Protein AF-A0A182GBF1-F1 (afdb_monomer)

Sequence (283 aa):
MPMKEEDEQYTVVGWGETELGNKSPNLLEVTVTGRHISMCNEVFRKHGIALSKTQLCVGGEEGKDSCRGDSGGPLMRRINDICHRIRFNEWDTTKKASCTIKNDVEICRAEYEIEKAFPHPLYHVYDPNMRHDIGLLKTKTDVEINDFVKPVCLPISEIIRQLPIDQQEFVVTGWGQTDQGTPGLQRHVTVIGQNKSVCDKAFDLQRIVLSKDQLCIGGSIGQDSCRGDSGGPLTREHELVNYLIGVVSFGAYKCGTRNHPGVYTNVGNYLDWIEETLISNSP

Foldseek 3Di:
DPDPQFFAKWKWWFQAAFPVRHGHQDTDIFIKGWDDQVVVQVVCVVVVDHDDPVDTDIHPDDRGDDHDPRQPTDGGGDDDPDWDKDKFLQFFQVDPDQWDADPNDIGGIDIFTWPDKAQPPPQGPPPLQRPSGDIDTHTPDDDDDDPRDDDAAAQADPVSLPPDQAQDKKKWKDQAADVVGGGRGIDMFIKGWHDQVLQCVLCVVSVHRHDPQKTWIHLAAPGADHRGCAQTFIWDDDPNGIHGQWGFHAWDNDPRPHSTTTMTGGSNVCVVVVVVVCVVPPD

Mean predicted aligned error: 13.6 Å

Nearest PDB structures (foldseek):
  6kd5-assembly1_B  TM=8.787E-01  e=3.858E-12  Homo sapiens
  1kig-assembly1_H  TM=8.941E-01  e=2.324E-11  Bos taurus
  1tq0-assembly3_D  TM=7.325E-01  e=4.301E-12  Homo sapiens
  1w2k-assembly1_H  TM=7.020E-01  e=6.899E-11  Homo sapiens
  9izn-assembly1_B  TM=5.390E-01  e=5.962E-12  Homo sapiens

Structure (mmCIF, N/CA/C/O backbone):
data_AF-A0A182GBF1-F1
#
_entry.id   AF-A0A182GBF1-F1
#
loop_
_atom_site.group_PDB
_atom_site.id
_atom_site.type_symbol
_atom_site.label_atom_id
_atom_site.label_alt_id
_atom_site.label_comp_id
_atom_site.label_asym_id
_atom_site.label_entity_id
_atom_site.label_seq_id
_atom_site.pdbx_PDB_ins_code
_atom_site.Cartn_x
_atom_site.Cartn_y
_atom_site.Cartn_z
_atom_site.occupancy
_atom_site.B_iso_or_equiv
_atom_site.auth_seq_id
_atom_site.auth_comp_id
_atom_site.auth_asym_id
_atom_site.auth_atom_id
_atom_site.pdbx_PDB_model_num
ATOM 1 N N . MET A 1 1 ? 2.861 1.357 34.615 1.00 29.59 1 MET A N 1
ATOM 2 C CA . MET A 1 1 ? 2.818 0.063 35.331 1.00 29.59 1 MET A CA 1
ATOM 3 C C . MET A 1 1 ? 4.122 -0.666 35.050 1.00 29.59 1 MET A C 1
ATOM 5 O O . MET A 1 1 ? 4.552 -0.600 33.902 1.00 29.59 1 MET A O 1
ATOM 9 N N . PRO A 1 2 ? 4.791 -1.268 36.047 1.00 32.16 2 PRO A N 1
ATOM 10 C CA . PRO A 1 2 ? 6.001 -2.038 35.792 1.00 32.16 2 PRO A CA 1
ATOM 11 C C . PRO A 1 2 ? 5.589 -3.287 35.005 1.00 32.16 2 PRO A C 1
ATOM 13 O O . PRO A 1 2 ? 4.773 -4.078 35.474 1.00 32.16 2 PRO A O 1
ATOM 16 N N . MET A 1 3 ? 6.067 -3.380 33.768 1.00 39.16 3 MET A N 1
ATOM 17 C CA . MET A 1 3 ? 5.843 -4.523 32.891 1.00 39.16 3 MET A CA 1
ATOM 18 C C . MET A 1 3 ? 6.507 -5.748 33.521 1.00 39.16 3 MET A C 1
ATOM 20 O O . MET A 1 3 ? 7.719 -5.769 33.715 1.00 39.16 3 MET A O 1
ATOM 24 N N . LYS A 1 4 ? 5.697 -6.738 33.896 1.00 45.25 4 LYS A N 1
ATOM 25 C CA . LYS A 1 4 ? 6.178 -8.096 34.148 1.00 45.25 4 LYS A CA 1
ATOM 26 C C . LYS A 1 4 ? 6.468 -8.688 32.766 1.00 45.25 4 LYS A C 1
ATOM 28 O O . LYS A 1 4 ? 5.531 -9.027 32.068 1.00 45.25 4 LYS A O 1
ATOM 33 N N . GLU A 1 5 ? 7.723 -8.660 32.328 1.00 57.34 5 GLU A N 1
ATOM 34 C CA . GLU A 1 5 ? 8.128 -9.015 30.948 1.00 57.34 5 GLU A CA 1
ATOM 35 C C . GLU A 1 5 ? 8.993 -10.279 30.855 1.00 57.34 5 GLU A C 1
ATOM 37 O O . GLU A 1 5 ? 9.294 -10.749 29.761 1.00 57.34 5 GLU A O 1
ATOM 42 N N . GLU A 1 6 ? 9.394 -10.846 31.991 1.00 59.72 6 GLU A N 1
ATOM 43 C CA . GLU A 1 6 ? 10.100 -12.125 32.040 1.00 59.72 6 GLU A CA 1
ATOM 44 C C . GLU A 1 6 ? 9.091 -13.276 32.069 1.00 59.72 6 GLU A C 1
ATOM 46 O O . GLU A 1 6 ? 8.078 -13.204 32.766 1.00 59.72 6 GLU A O 1
ATOM 51 N N . ASP A 1 7 ? 9.376 -14.325 31.297 1.00 63.03 7 ASP A N 1
ATOM 52 C CA . ASP A 1 7 ? 8.619 -15.582 31.227 1.00 63.03 7 ASP A CA 1
ATOM 53 C C . ASP A 1 7 ? 7.205 -15.495 30.611 1.00 63.03 7 ASP A C 1
ATOM 55 O O . ASP A 1 7 ? 6.488 -16.498 30.550 1.00 63.03 7 ASP A O 1
ATOM 59 N N . GLU A 1 8 ? 6.806 -14.338 30.067 1.00 66.50 8 GLU A N 1
ATOM 60 C CA . GLU A 1 8 ? 5.592 -14.220 29.244 1.00 66.50 8 GLU A CA 1
ATOM 61 C C . GLU A 1 8 ? 5.783 -14.889 27.867 1.00 66.50 8 GLU A C 1
ATOM 63 O O . GLU A 1 8 ? 6.859 -14.837 27.273 1.00 66.50 8 GLU A O 1
ATOM 68 N N . GLN A 1 9 ? 4.732 -15.516 27.330 1.00 66.75 9 GLN A N 1
ATOM 69 C CA . GLN A 1 9 ? 4.765 -16.162 26.012 1.00 66.75 9 GLN A CA 1
ATOM 70 C C . GLN A 1 9 ? 4.306 -15.185 24.921 1.00 66.75 9 GLN A C 1
ATOM 72 O O . GLN A 1 9 ? 3.201 -14.637 24.951 1.00 66.75 9 GLN A O 1
ATOM 77 N N . TYR A 1 10 ? 5.148 -15.017 23.914 1.00 61.53 10 TYR A N 1
ATOM 78 C CA . TYR A 1 10 ? 4.909 -14.234 22.711 1.00 61.53 10 TYR A CA 1
ATOM 79 C C . TYR A 1 10 ? 4.861 -15.173 21.519 1.00 61.53 10 TYR A C 1
ATOM 81 O O . TYR A 1 10 ? 5.276 -16.323 21.579 1.00 61.53 10 TYR A O 1
ATOM 89 N N . THR A 1 11 ? 4.309 -14.714 20.415 1.00 61.97 11 THR A N 1
ATOM 90 C CA . THR A 1 11 ? 4.239 -15.480 19.188 1.00 61.97 11 THR A CA 1
ATOM 91 C C . THR A 1 11 ? 4.797 -14.637 18.060 1.00 61.97 11 THR A C 1
ATOM 93 O O . THR A 1 11 ? 4.366 -13.513 17.833 1.00 61.97 11 THR A O 1
ATOM 96 N N . VAL A 1 12 ? 5.796 -15.168 17.378 1.00 59.09 12 VAL A N 1
ATOM 97 C CA . VAL A 1 12 ? 6.376 -14.575 16.181 1.00 59.09 12 VAL A CA 1
ATOM 98 C C . VAL A 1 12 ? 5.692 -15.237 14.998 1.00 59.09 12 VAL A C 1
ATOM 100 O O . VAL A 1 12 ? 5.602 -16.464 14.935 1.00 59.09 12 VAL A O 1
ATOM 103 N N . VAL A 1 13 ? 5.175 -14.418 14.088 1.00 58.03 13 VAL A N 1
ATOM 104 C CA . VAL A 1 13 ? 4.545 -14.883 12.856 1.00 58.03 13 VAL A CA 1
ATOM 105 C C . VAL A 1 13 ? 5.302 -14.314 11.677 1.00 58.03 13 VAL A C 1
ATOM 107 O O . VAL A 1 13 ? 5.570 -13.115 11.631 1.00 58.03 13 VAL A O 1
ATOM 110 N N . GLY A 1 14 ? 5.645 -15.174 10.727 1.00 57.44 14 GLY A N 1
ATOM 111 C CA . GLY A 1 14 ? 6.440 -14.786 9.574 1.00 57.44 14 GLY A CA 1
ATOM 112 C C . GLY A 1 14 ? 6.430 -15.837 8.474 1.00 57.44 14 GLY A C 1
ATOM 113 O O . GLY A 1 14 ? 6.062 -16.993 8.682 1.00 57.44 14 GLY A O 1
ATOM 114 N N . TRP A 1 15 ? 6.838 -15.408 7.283 1.00 56.00 15 TRP A N 1
ATOM 115 C CA . TRP A 1 15 ? 7.080 -16.271 6.119 1.00 56.00 15 TRP A CA 1
ATOM 116 C C . TRP A 1 15 ? 8.586 -16.551 5.936 1.00 56.00 15 TRP A C 1
ATOM 118 O O . TRP A 1 15 ? 9.054 -16.831 4.831 1.00 56.00 15 TRP A O 1
ATOM 128 N N . GLY A 1 16 ? 9.358 -16.408 7.013 1.00 54.19 16 GLY A N 1
ATOM 129 C CA . GLY A 1 16 ? 10.812 -16.421 7.028 1.00 54.19 16 GLY A CA 1
ATOM 130 C C . GLY A 1 16 ? 11.455 -17.770 6.772 1.00 54.19 16 GLY A C 1
ATOM 131 O O . GLY A 1 16 ? 10.819 -18.792 6.499 1.00 54.19 16 GLY A O 1
ATOM 132 N N . GLU A 1 17 ? 12.781 -17.744 6.828 1.00 53.31 17 GLU A N 1
ATOM 133 C CA . GLU A 1 17 ? 13.605 -18.940 6.740 1.00 53.31 17 GLU A CA 1
ATOM 134 C C . GLU A 1 17 ? 13.404 -19.792 8.002 1.00 53.31 17 GLU A C 1
ATOM 136 O O . GLU A 1 17 ? 13.419 -19.296 9.120 1.00 53.31 17 GLU A O 1
ATOM 141 N N . THR A 1 18 ? 13.183 -21.088 7.820 1.00 56.94 18 THR A N 1
ATOM 142 C CA . THR A 1 18 ? 13.276 -22.083 8.894 1.00 56.94 18 THR A CA 1
ATOM 143 C C . THR A 1 18 ? 14.721 -22.177 9.381 1.00 56.94 18 THR A C 1
ATOM 145 O O . THR A 1 18 ? 15.645 -21.787 8.669 1.00 56.94 18 THR A O 1
ATOM 148 N N . GLU A 1 19 ? 14.953 -22.781 10.545 1.00 51.16 19 GLU A N 1
ATOM 149 C CA . GLU A 1 19 ? 16.310 -22.977 11.088 1.00 51.16 19 GLU A CA 1
ATOM 150 C C . GLU A 1 19 ? 17.257 -23.763 10.169 1.00 51.16 19 GLU A C 1
ATOM 152 O O . GLU A 1 19 ? 18.475 -23.692 10.300 1.00 51.16 19 GLU A O 1
ATOM 157 N N . LEU A 1 20 ? 16.697 -24.495 9.203 1.00 59.06 20 LEU A N 1
ATOM 158 C CA . LEU A 1 20 ? 17.437 -25.218 8.173 1.00 59.06 20 LEU A CA 1
ATOM 159 C C . LEU A 1 20 ? 17.745 -24.352 6.933 1.00 59.06 20 LEU A C 1
ATOM 161 O O . LEU A 1 20 ? 18.241 -24.871 5.936 1.00 59.06 20 LEU A O 1
ATOM 165 N N . GLY A 1 21 ? 17.428 -23.053 6.964 1.00 55.72 21 GLY A N 1
ATOM 166 C CA . GLY A 1 21 ? 17.640 -22.091 5.876 1.00 55.72 21 GLY A CA 1
ATOM 167 C C . GLY A 1 21 ? 16.603 -22.147 4.746 1.00 55.72 21 GLY A C 1
ATOM 168 O O . GLY A 1 21 ? 16.754 -21.461 3.738 1.00 55.72 21 GLY A O 1
ATOM 169 N N . ASN A 1 22 ? 15.543 -22.952 4.883 1.00 56.31 22 ASN A N 1
ATOM 170 C CA . ASN A 1 22 ? 14.496 -23.091 3.864 1.00 56.31 22 ASN A CA 1
ATOM 171 C C . ASN A 1 22 ? 13.321 -22.149 4.145 1.00 56.31 22 ASN A C 1
ATOM 173 O O . ASN A 1 22 ? 12.835 -22.117 5.272 1.00 56.31 22 ASN A O 1
ATOM 177 N N . LYS A 1 23 ? 12.808 -21.439 3.135 1.00 57.38 23 LYS A N 1
ATOM 178 C CA . LYS A 1 23 ? 11.628 -20.561 3.272 1.00 57.38 23 LYS A CA 1
ATOM 179 C C . LYS A 1 23 ? 10.320 -21.352 3.253 1.00 57.38 23 LYS A C 1
ATOM 181 O O . LYS A 1 23 ? 10.102 -22.164 2.350 1.00 57.38 23 LYS A O 1
ATOM 186 N N . SER A 1 24 ? 9.435 -21.085 4.210 1.00 55.47 24 SER A N 1
ATOM 187 C CA . SER A 1 24 ? 8.136 -21.764 4.302 1.00 55.47 24 SER A CA 1
ATOM 188 C C . SER A 1 24 ? 7.085 -21.174 3.344 1.00 55.47 24 SER A C 1
ATOM 190 O O . SER A 1 24 ? 7.006 -19.951 3.230 1.00 55.47 24 SER A O 1
ATOM 192 N N 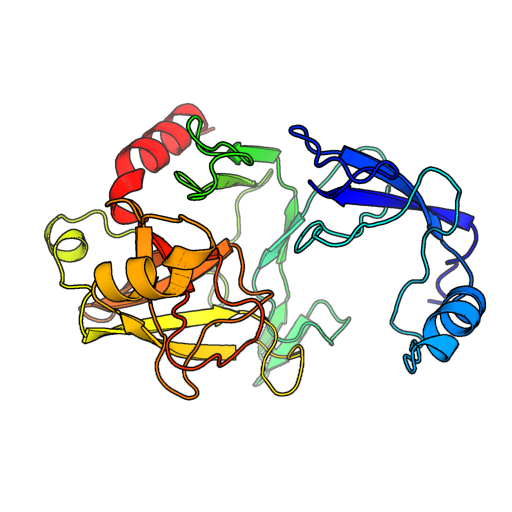. PRO A 1 25 ? 6.238 -22.002 2.688 1.00 50.81 25 PRO A N 1
ATOM 193 C CA . PRO A 1 25 ? 5.108 -21.521 1.874 1.00 50.81 25 PRO A CA 1
ATOM 194 C C . PRO A 1 25 ? 3.999 -20.963 2.744 1.00 50.81 25 PRO A C 1
ATOM 196 O O . PRO A 1 25 ? 3.190 -20.135 2.333 1.00 50.81 25 PRO A O 1
ATOM 199 N N . ASN A 1 26 ? 3.919 -21.551 3.929 1.00 53.88 26 ASN A N 1
ATOM 200 C CA . ASN A 1 26 ? 2.861 -21.365 4.879 1.00 53.88 26 ASN A CA 1
ATOM 201 C C . ASN A 1 26 ? 3.323 -20.305 5.860 1.00 53.88 26 ASN A C 1
ATOM 203 O O . ASN A 1 26 ? 4.491 -20.300 6.262 1.00 53.88 26 ASN A O 1
ATOM 207 N N . LEU A 1 27 ? 2.385 -19.459 6.266 1.00 50.94 27 LEU A N 1
ATOM 208 C CA . LEU A 1 27 ? 2.566 -18.609 7.427 1.00 50.94 27 LEU A CA 1
ATOM 209 C C . LEU A 1 27 ? 2.977 -19.493 8.607 1.00 50.94 27 LEU A C 1
ATOM 211 O O . LEU A 1 27 ? 2.240 -20.412 8.971 1.00 50.94 27 LEU A O 1
ATOM 215 N N . LEU A 1 28 ? 4.167 -19.255 9.151 1.00 58.28 28 LEU A N 1
ATOM 216 C CA . LEU A 1 28 ? 4.643 -19.976 10.319 1.00 58.28 28 LEU A CA 1
ATOM 217 C C . LEU A 1 28 ? 4.379 -19.147 11.560 1.00 58.28 28 LEU A C 1
ATOM 219 O O . LEU A 1 28 ? 4.563 -17.932 11.575 1.00 58.28 28 LEU A O 1
ATOM 223 N N . GLU A 1 29 ? 3.955 -19.844 12.602 1.00 63.53 29 GLU A N 1
ATOM 224 C CA . GLU A 1 29 ? 3.683 -19.289 13.911 1.00 63.53 29 GLU A CA 1
ATOM 225 C C . GLU A 1 29 ? 4.573 -20.014 14.919 1.00 63.53 29 GLU A C 1
ATOM 227 O O . GLU A 1 29 ? 4.476 -21.233 15.076 1.00 63.53 29 GLU A O 1
ATOM 232 N N . VAL A 1 30 ? 5.446 -19.275 15.604 1.00 64.81 30 VAL A N 1
ATOM 233 C CA . VAL A 1 30 ? 6.315 -19.835 16.638 1.00 64.81 30 VAL A CA 1
ATOM 234 C C . VAL A 1 30 ? 6.139 -19.096 17.953 1.00 64.81 30 VAL A C 1
ATOM 236 O O . VAL A 1 30 ? 6.196 -17.871 18.019 1.00 64.81 30 VAL A O 1
ATOM 239 N N . THR A 1 31 ? 5.899 -19.845 19.026 1.00 68.25 31 THR A N 1
ATOM 240 C CA . THR A 1 31 ? 5.755 -19.277 20.368 1.00 68.25 31 THR A CA 1
ATOM 241 C C . THR A 1 31 ? 7.108 -19.218 21.069 1.00 68.25 31 THR A C 1
ATOM 243 O O . THR A 1 31 ? 7.746 -20.252 21.273 1.00 68.25 31 THR A O 1
ATOM 246 N N . VAL A 1 32 ? 7.513 -18.006 21.433 1.00 70.19 32 VAL A N 1
ATOM 247 C CA . VAL A 1 32 ? 8.807 -17.626 22.010 1.00 70.19 32 VAL A CA 1
ATOM 248 C C . VAL A 1 32 ? 8.596 -16.935 23.352 1.00 70.19 32 VAL A C 1
ATOM 250 O O . VAL A 1 32 ? 7.565 -16.303 23.575 1.00 70.19 32 VAL A O 1
ATOM 253 N N . THR A 1 33 ? 9.556 -17.034 24.262 1.00 78.75 33 THR A N 1
ATOM 254 C CA . THR A 1 33 ? 9.385 -16.496 25.619 1.00 78.75 33 THR A CA 1
ATOM 255 C C . THR A 1 33 ? 10.080 -15.144 25.785 1.00 78.75 33 THR A C 1
ATOM 257 O O . THR A 1 33 ? 11.185 -14.933 25.283 1.00 78.75 33 THR A O 1
ATOM 260 N N . GLY A 1 34 ? 9.446 -14.226 26.514 1.00 77.06 34 GLY A N 1
ATOM 261 C CA . GLY A 1 34 ? 10.025 -12.956 26.939 1.00 77.06 34 GLY A CA 1
ATOM 262 C C . GLY A 1 34 ? 11.196 -13.167 27.880 1.00 77.06 34 GLY A C 1
ATOM 263 O O . GLY A 1 34 ? 11.157 -13.997 28.792 1.00 77.06 34 GLY A O 1
ATOM 264 N N . ARG A 1 35 ? 12.259 -12.412 27.646 1.00 77.50 35 ARG A N 1
ATOM 265 C CA . ARG A 1 35 ? 13.506 -12.463 28.397 1.00 77.50 35 ARG A CA 1
ATOM 266 C C . ARG A 1 35 ? 13.821 -11.092 28.961 1.00 77.50 35 ARG A C 1
ATOM 268 O O . ARG A 1 35 ? 13.463 -10.060 28.393 1.00 77.50 35 ARG A O 1
ATOM 275 N N . HIS A 1 36 ? 14.605 -11.079 30.033 1.00 82.62 36 HIS A N 1
ATOM 276 C CA . HIS A 1 36 ? 15.166 -9.830 30.515 1.00 82.62 36 HIS A CA 1
ATOM 277 C C . HIS A 1 36 ? 16.008 -9.161 29.427 1.00 82.62 36 HIS A C 1
ATOM 279 O O . HIS A 1 36 ? 16.859 -9.794 28.794 1.00 82.62 36 HIS A O 1
ATOM 285 N N . ILE A 1 37 ? 15.848 -7.849 29.268 1.00 75.88 37 ILE A N 1
ATOM 286 C CA . ILE A 1 37 ? 16.545 -7.077 28.234 1.00 75.88 37 ILE A CA 1
ATOM 287 C C . ILE A 1 37 ? 18.079 -7.159 28.323 1.00 75.88 37 ILE A C 1
ATOM 289 O O . ILE A 1 37 ? 18.778 -6.949 27.329 1.00 75.88 37 ILE A O 1
ATOM 293 N N . SER A 1 38 ? 18.633 -7.478 29.498 1.00 79.31 38 SER A N 1
ATOM 294 C CA . SER A 1 38 ? 20.076 -7.695 29.658 1.00 79.31 38 SER A CA 1
ATOM 295 C C . SER A 1 38 ? 20.589 -8.873 28.828 1.00 79.31 38 SER A C 1
ATOM 297 O O . SER A 1 38 ? 21.709 -8.792 28.335 1.00 79.31 38 SER A O 1
ATOM 299 N N . MET A 1 39 ? 19.777 -9.916 28.622 1.00 78.31 39 MET A N 1
ATOM 300 C CA . MET A 1 39 ? 20.181 -11.101 27.859 1.00 78.31 39 MET A CA 1
ATOM 301 C C . MET A 1 39 ? 20.356 -10.774 26.376 1.00 78.31 39 MET A C 1
ATOM 303 O O . MET A 1 39 ? 21.410 -11.042 25.805 1.00 78.31 39 MET A O 1
ATOM 307 N N . CYS A 1 40 ? 19.393 -10.083 25.760 1.00 72.75 40 CYS A N 1
ATOM 308 C CA . CYS A 1 40 ? 19.564 -9.622 24.382 1.00 72.75 40 CYS A CA 1
ATOM 309 C C . CYS A 1 40 ? 20.704 -8.598 24.263 1.00 72.75 40 CYS A C 1
ATOM 311 O O . CYS A 1 40 ? 21.464 -8.632 23.298 1.00 72.75 40 CYS A O 1
ATOM 313 N N . ASN A 1 41 ? 20.883 -7.711 25.248 1.00 76.94 41 ASN A N 1
ATOM 314 C CA . ASN A 1 41 ? 22.007 -6.771 25.250 1.00 76.94 41 ASN A CA 1
ATOM 315 C C . ASN A 1 41 ? 23.373 -7.477 25.256 1.00 76.94 41 ASN A C 1
ATOM 317 O O . ASN A 1 41 ? 24.302 -6.989 24.620 1.00 76.94 41 ASN A O 1
ATOM 321 N N . GLU A 1 42 ? 23.517 -8.623 25.918 1.00 81.44 42 GLU A N 1
ATOM 322 C CA . GLU A 1 42 ? 24.758 -9.406 25.894 1.00 81.44 42 GLU A CA 1
ATOM 323 C C . GLU A 1 42 ? 25.065 -9.989 24.500 1.00 81.44 42 GLU A C 1
ATOM 325 O O . GLU A 1 42 ? 26.223 -10.017 24.069 1.00 81.44 42 GLU A O 1
ATOM 330 N N . VAL A 1 43 ? 24.026 -10.386 23.761 1.00 75.62 43 VAL A N 1
ATOM 331 C CA . VAL A 1 43 ? 24.129 -10.933 22.398 1.00 75.62 43 VAL A CA 1
ATOM 332 C C . VAL A 1 43 ? 24.381 -9.829 21.363 1.00 75.62 43 VAL A C 1
ATOM 334 O O . VAL A 1 43 ? 25.320 -9.901 20.564 1.00 75.62 43 VAL A O 1
ATOM 337 N N . PHE A 1 44 ? 23.574 -8.769 21.386 1.00 70.94 44 PHE A N 1
ATOM 338 C CA . PHE A 1 44 ? 23.592 -7.711 20.374 1.00 70.94 44 PHE A CA 1
ATOM 339 C C . PHE A 1 44 ? 24.732 -6.704 20.556 1.00 70.94 44 PHE A C 1
ATOM 341 O O . PHE A 1 44 ? 25.212 -6.141 19.568 1.00 70.94 44 PHE A O 1
ATOM 348 N N . ARG A 1 45 ? 25.277 -6.548 21.772 1.00 76.06 45 ARG A N 1
ATOM 349 C CA . ARG A 1 45 ? 26.448 -5.687 22.007 1.00 76.06 45 ARG A CA 1
ATOM 350 C C . ARG A 1 45 ? 27.690 -6.170 21.260 1.00 76.06 45 ARG A C 1
ATOM 352 O O . ARG A 1 45 ? 28.489 -5.342 20.831 1.00 76.06 45 ARG A O 1
ATOM 359 N N . LYS A 1 46 ? 27.822 -7.483 21.026 1.00 76.31 46 LYS A N 1
ATOM 360 C CA . LYS A 1 46 ? 28.885 -8.067 20.181 1.00 76.31 46 LYS A CA 1
ATOM 361 C C . LYS A 1 46 ? 28.788 -7.627 18.714 1.00 76.31 46 LYS A C 1
ATOM 363 O O . LYS A 1 46 ? 29.780 -7.677 17.999 1.00 76.31 46 LYS A O 1
ATOM 368 N N . HIS A 1 47 ? 27.618 -7.144 18.300 1.00 69.31 47 HIS A N 1
ATOM 369 C CA . HIS A 1 47 ? 27.322 -6.618 16.968 1.00 69.31 47 HIS A CA 1
ATOM 370 C C . HIS A 1 47 ? 27.216 -5.080 16.950 1.00 69.31 47 HIS A C 1
ATOM 372 O O . HIS A 1 47 ? 26.755 -4.506 15.968 1.00 69.31 47 HIS A O 1
ATOM 378 N N . GLY A 1 48 ? 27.622 -4.401 18.033 1.00 73.50 48 GLY A N 1
ATOM 379 C CA . GLY A 1 48 ? 27.571 -2.939 18.144 1.00 73.50 48 GLY A CA 1
ATOM 380 C C . GLY A 1 48 ? 26.170 -2.361 18.372 1.00 73.50 48 GLY A C 1
ATOM 381 O O . GLY A 1 48 ? 25.984 -1.157 18.222 1.00 73.50 48 GLY A O 1
ATOM 382 N N . ILE A 1 49 ? 25.188 -3.192 18.736 1.00 66.56 49 ILE A N 1
ATOM 383 C CA . ILE A 1 49 ? 23.793 -2.788 18.944 1.00 66.56 49 ILE A CA 1
ATOM 384 C C . ILE A 1 49 ? 23.493 -2.776 20.449 1.00 66.56 49 ILE A C 1
ATOM 386 O O . ILE A 1 49 ? 23.731 -3.763 21.144 1.00 66.56 49 ILE A O 1
ATOM 390 N N . ALA A 1 50 ? 22.959 -1.662 20.953 1.00 73.56 50 ALA A N 1
ATOM 391 C CA . ALA A 1 50 ? 22.508 -1.520 22.336 1.00 73.56 50 ALA A CA 1
ATOM 392 C C . ALA A 1 50 ? 20.983 -1.370 22.376 1.00 73.56 50 ALA A C 1
ATOM 394 O O . ALA A 1 50 ? 20.426 -0.483 21.729 1.00 73.56 50 ALA A O 1
ATOM 395 N N . LEU A 1 51 ? 20.317 -2.233 23.140 1.00 63.09 51 LEU A N 1
ATOM 396 C CA . LEU A 1 51 ? 18.868 -2.246 23.290 1.00 63.09 51 LEU A CA 1
ATOM 397 C C . LEU A 1 51 ? 18.435 -1.366 24.468 1.00 63.09 51 LEU A C 1
ATOM 399 O O . LEU A 1 51 ? 18.962 -1.460 25.579 1.00 63.09 51 LEU A O 1
ATOM 403 N N . SER A 1 52 ? 17.447 -0.517 24.217 1.00 68.75 52 SER A N 1
ATOM 404 C CA . SER A 1 52 ? 16.835 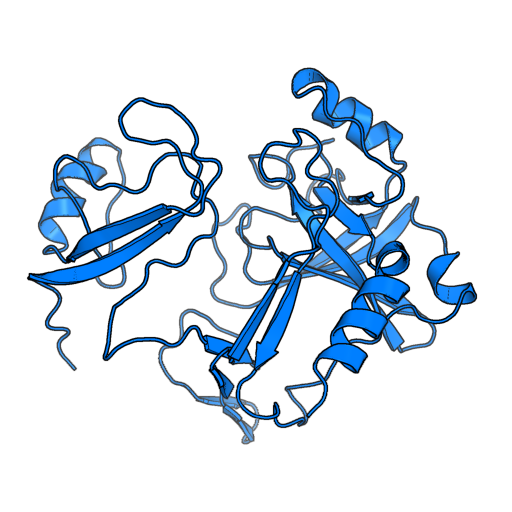0.410 25.170 1.00 68.75 52 SER A CA 1
ATOM 405 C C . SER A 1 52 ? 15.646 -0.218 25.899 1.00 68.75 52 SER A C 1
ATOM 407 O O . SER A 1 52 ? 14.995 -1.111 25.373 1.00 68.75 52 SER A O 1
ATOM 409 N N . LYS A 1 53 ? 15.279 0.306 27.079 1.00 60.31 53 LYS A N 1
ATOM 410 C CA . LYS A 1 53 ? 14.152 -0.188 27.908 1.00 60.31 53 LYS A CA 1
ATOM 411 C C . LYS A 1 53 ? 12.766 -0.145 27.234 1.00 60.31 53 LYS A C 1
ATOM 413 O O . LYS A 1 53 ? 11.777 -0.508 27.857 1.00 60.31 53 LYS A O 1
ATOM 418 N N . THR A 1 54 ? 12.666 0.371 26.012 1.00 54.22 54 THR A N 1
ATOM 419 C CA . THR A 1 54 ? 11.442 0.373 25.200 1.00 54.22 54 THR A CA 1
ATOM 420 C C . THR A 1 54 ? 11.404 -0.765 24.179 1.00 54.22 54 THR A C 1
ATOM 422 O O . THR A 1 54 ? 10.432 -0.863 23.440 1.00 54.22 54 THR A O 1
ATOM 425 N N . GLN A 1 55 ? 12.450 -1.590 24.109 1.00 58.19 55 GLN A N 1
ATOM 426 C CA . GLN A 1 55 ? 12.551 -2.742 23.219 1.00 58.19 55 GLN A CA 1
ATOM 427 C C . GLN A 1 55 ? 12.321 -4.025 24.010 1.00 58.19 55 GLN A C 1
ATOM 429 O O . GLN A 1 55 ? 12.873 -4.200 25.096 1.00 58.19 55 GLN A O 1
ATOM 434 N N . LEU A 1 56 ? 11.516 -4.917 23.441 1.00 65.00 56 LEU A N 1
ATOM 435 C CA . LEU A 1 56 ? 11.229 -6.212 24.031 1.00 65.00 56 LEU A CA 1
ATOM 436 C C . LEU A 1 56 ? 12.318 -7.212 23.624 1.00 65.00 56 LEU A C 1
ATOM 438 O O . LEU A 1 56 ? 12.706 -7.276 22.458 1.00 65.00 56 LEU A O 1
ATOM 442 N N . CYS A 1 57 ? 12.817 -7.977 24.590 1.00 69.88 57 CYS A N 1
ATOM 443 C CA . CYS A 1 57 ? 13.745 -9.077 24.355 1.00 69.88 57 CYS A CA 1
ATOM 444 C C . CYS A 1 57 ? 12.948 -10.380 24.412 1.00 69.88 57 CYS A C 1
ATOM 446 O O . CYS A 1 57 ? 12.361 -10.690 25.444 1.00 69.88 57 CYS A O 1
ATOM 448 N N . VAL A 1 58 ? 12.877 -11.113 23.302 1.00 69.12 58 VAL A N 1
ATOM 449 C CA . VAL A 1 58 ? 12.029 -12.306 23.167 1.00 69.12 58 VAL A CA 1
ATOM 450 C C . VAL A 1 58 ? 12.776 -13.363 22.363 1.00 69.12 58 VAL A C 1
ATOM 452 O O . VAL A 1 58 ? 13.422 -13.015 21.379 1.00 69.12 58 VAL A O 1
ATOM 455 N N . GLY A 1 59 ? 12.677 -14.630 22.769 1.00 73.88 59 GLY A N 1
ATOM 456 C CA . GLY A 1 59 ? 13.282 -15.768 22.072 1.00 73.88 59 GLY A CA 1
ATOM 457 C C . GLY A 1 59 ? 14.507 -16.351 22.781 1.00 73.88 59 GLY A C 1
ATOM 458 O O . GLY A 1 59 ? 14.650 -16.275 24.011 1.00 73.88 59 GLY A O 1
ATOM 459 N N . GLY A 1 60 ? 15.402 -16.942 21.985 1.00 68.00 60 GLY A N 1
ATOM 460 C CA . GLY A 1 60 ? 16.614 -17.625 22.450 1.00 68.00 60 GLY A CA 1
ATOM 461 C C . GLY A 1 60 ? 16.429 -19.119 22.735 1.00 68.00 60 GLY A C 1
ATOM 462 O O . GLY A 1 60 ? 17.351 -19.756 23.240 1.00 68.00 60 GLY A O 1
ATOM 463 N N . GLU A 1 61 ? 15.255 -19.679 22.439 1.00 72.12 61 GLU A N 1
ATOM 464 C CA . GLU A 1 61 ? 15.047 -21.123 22.394 1.00 72.12 61 GLU A CA 1
ATOM 465 C C . GLU A 1 61 ? 15.551 -21.716 21.069 1.00 72.12 61 GLU A C 1
ATOM 467 O O . GLU A 1 61 ? 15.261 -21.199 19.992 1.00 72.12 61 GLU A O 1
ATOM 472 N N . GLU A 1 62 ? 16.257 -22.844 21.149 1.00 63.25 62 GLU A N 1
ATOM 473 C CA . GLU A 1 62 ? 16.569 -23.678 19.984 1.00 63.25 62 GLU A CA 1
ATOM 474 C C . GLU A 1 62 ? 15.252 -24.126 19.325 1.00 63.25 62 GLU A C 1
ATOM 476 O O . GLU A 1 62 ? 14.331 -24.581 20.012 1.00 63.25 62 GLU A O 1
ATOM 481 N N . GLY A 1 63 ? 15.108 -23.954 18.016 1.00 59.69 63 GLY A N 1
ATOM 482 C CA . GLY A 1 63 ? 13.856 -24.189 17.292 1.00 59.69 63 GLY A CA 1
ATOM 483 C C . GLY A 1 63 ? 13.110 -22.921 16.870 1.00 59.69 63 GLY A C 1
ATOM 484 O O . GLY A 1 63 ? 12.182 -23.015 16.062 1.00 59.69 63 GLY A O 1
ATOM 485 N N . LYS A 1 64 ? 13.380 -21.772 17.511 1.00 60.81 64 LYS A N 1
ATOM 486 C CA . LYS A 1 64 ? 12.374 -20.707 17.656 1.00 60.81 64 LYS A CA 1
ATOM 487 C C . LYS A 1 64 ? 12.962 -19.293 17.656 1.00 60.81 64 LYS A C 1
ATOM 489 O O . LYS A 1 64 ? 13.037 -18.638 18.695 1.00 60.81 64 LYS A O 1
ATOM 494 N N . ASP A 1 65 ? 13.302 -18.793 16.471 1.00 57.47 65 ASP A N 1
ATOM 495 C CA . ASP A 1 65 ? 13.768 -17.416 16.280 1.00 57.47 65 ASP A CA 1
ATOM 496 C C . ASP A 1 65 ? 13.152 -16.766 15.027 1.00 57.47 65 ASP A C 1
ATOM 498 O O . ASP A 1 65 ? 12.710 -17.447 14.100 1.00 57.47 65 ASP A O 1
ATOM 502 N N . SER A 1 66 ? 13.121 -15.435 15.006 1.00 55.12 66 SER A N 1
ATOM 503 C CA . SER A 1 66 ? 12.816 -14.638 13.816 1.00 55.12 66 SER A CA 1
ATOM 504 C C . SER A 1 66 ? 14.022 -14.626 12.878 1.00 55.12 66 SER A C 1
ATOM 506 O O . SER A 1 66 ? 15.119 -14.219 13.264 1.00 55.12 66 SER A O 1
ATOM 508 N N . CYS A 1 67 ? 13.829 -15.053 11.635 1.00 50.44 67 CYS A N 1
ATOM 509 C CA . CYS A 1 67 ? 14.914 -15.233 10.685 1.00 50.44 67 CYS A CA 1
ATOM 510 C C . CYS A 1 67 ? 15.019 -14.061 9.700 1.00 50.44 67 CYS A C 1
ATOM 512 O O . CYS A 1 67 ? 14.154 -13.189 9.562 1.00 50.44 67 CYS A O 1
ATOM 514 N N . ARG A 1 68 ? 16.146 -14.004 8.987 1.00 42.41 68 ARG A N 1
ATOM 515 C CA . ARG A 1 68 ? 16.455 -12.913 8.060 1.00 42.41 68 ARG A CA 1
ATOM 516 C C . ARG A 1 68 ? 15.479 -12.941 6.877 1.00 42.41 68 ARG A C 1
ATOM 518 O O . ARG A 1 68 ? 15.582 -13.789 6.004 1.00 42.41 68 ARG A O 1
ATOM 525 N N . GLY A 1 69 ? 14.553 -11.986 6.820 1.00 40.44 69 GLY A N 1
ATOM 526 C CA . GLY A 1 69 ? 13.520 -11.943 5.775 1.00 40.44 69 GLY A CA 1
ATOM 527 C C . GLY A 1 69 ? 12.094 -11.830 6.306 1.00 40.44 69 GLY A C 1
ATOM 528 O O . GLY A 1 69 ? 11.210 -11.512 5.520 1.00 40.44 69 GLY A O 1
ATOM 529 N N . ASP A 1 70 ? 11.890 -11.957 7.621 1.00 42.84 70 ASP A N 1
ATOM 530 C CA . ASP A 1 70 ? 10.617 -11.705 8.317 1.00 42.84 70 ASP A CA 1
ATOM 531 C C . ASP A 1 70 ? 10.276 -10.205 8.408 1.00 42.84 70 ASP A C 1
ATOM 533 O O . ASP A 1 70 ? 10.021 -9.641 9.472 1.00 42.84 70 ASP A O 1
ATOM 537 N N . SER A 1 71 ? 10.330 -9.504 7.275 1.00 42.28 71 SER A N 1
ATOM 538 C CA . SER A 1 71 ? 10.043 -8.070 7.204 1.00 42.28 71 SER A CA 1
ATOM 539 C C . SER A 1 71 ? 8.530 -7.848 7.208 1.00 42.28 71 SER A C 1
ATOM 541 O O . SER A 1 71 ? 7.908 -7.871 6.153 1.00 42.28 71 SER A O 1
ATOM 543 N N . GLY A 1 72 ? 7.950 -7.629 8.393 1.00 43.19 72 GLY A N 1
ATOM 544 C CA . GLY A 1 72 ? 6.586 -7.096 8.544 1.00 43.19 72 GLY A CA 1
ATOM 545 C C . GLY A 1 72 ? 5.598 -7.951 9.340 1.00 43.19 72 GLY A C 1
ATOM 546 O O . GLY A 1 72 ? 4.464 -7.522 9.536 1.00 43.19 72 GLY A O 1
ATOM 547 N N . GLY A 1 73 ? 5.999 -9.121 9.839 1.00 41.69 73 GLY A N 1
ATOM 548 C CA . GLY A 1 73 ? 5.178 -9.858 10.798 1.00 41.69 73 GLY A CA 1
ATOM 549 C C . GLY A 1 73 ? 5.171 -9.153 12.163 1.00 41.69 73 GLY A C 1
ATOM 550 O O . GLY A 1 73 ? 6.244 -8.800 12.658 1.00 41.69 73 GLY A O 1
ATOM 551 N N . PRO A 1 74 ? 4.012 -8.904 12.798 1.00 39.62 74 PRO A N 1
ATOM 552 C CA . PRO A 1 74 ? 3.993 -8.350 14.144 1.00 39.62 74 PRO A CA 1
ATOM 553 C C . PRO A 1 74 ? 4.615 -9.342 15.140 1.00 39.62 74 PRO A C 1
ATOM 555 O O . PRO A 1 74 ? 4.327 -10.537 15.106 1.00 39.62 74 PRO A O 1
ATOM 558 N N . LEU A 1 75 ? 5.417 -8.840 16.082 1.00 37.53 75 LEU A N 1
ATOM 559 C CA . LEU A 1 75 ? 5.710 -9.553 17.326 1.00 37.53 75 LEU A CA 1
ATOM 560 C C . LEU A 1 75 ? 4.403 -9.613 18.132 1.00 37.53 75 LEU A C 1
ATOM 562 O O . LEU A 1 75 ? 3.897 -8.579 18.572 1.00 37.53 75 LEU A O 1
ATOM 566 N N . MET A 1 76 ? 3.815 -10.798 18.275 1.00 45.97 76 MET A N 1
ATOM 567 C CA . MET A 1 76 ? 2.470 -10.967 18.826 1.00 45.97 76 MET A CA 1
ATOM 568 C C . MET A 1 76 ? 2.536 -11.335 20.311 1.00 45.97 76 MET A C 1
ATOM 570 O O . MET A 1 76 ? 3.323 -12.184 20.715 1.00 45.97 76 MET A O 1
ATOM 574 N N . ARG A 1 77 ? 1.681 -10.749 21.152 1.00 40.97 77 ARG A N 1
ATOM 575 C CA . ARG A 1 77 ? 1.469 -11.209 22.536 1.00 40.97 77 ARG A CA 1
ATOM 576 C C . ARG A 1 77 ? 0.147 -11.966 22.600 1.00 40.97 77 ARG A C 1
ATOM 578 O O . ARG A 1 77 ? -0.884 -11.390 22.259 1.00 40.97 77 ARG A O 1
ATOM 585 N N . ARG A 1 78 ? 0.155 -13.229 23.046 1.00 40.31 78 ARG A N 1
ATOM 586 C CA . ARG A 1 78 ? -1.084 -13.998 23.256 1.00 40.31 78 ARG A CA 1
ATOM 587 C C . ARG A 1 78 ? -1.779 -13.502 24.522 1.00 40.31 78 ARG A C 1
ATOM 589 O O . ARG A 1 78 ? -1.237 -13.626 25.614 1.00 40.31 78 ARG A O 1
ATOM 596 N N . ILE A 1 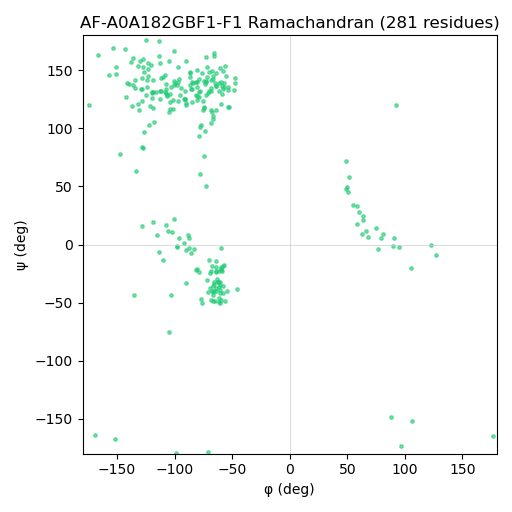79 ? -2.987 -12.964 24.383 1.00 38.12 79 ILE A N 1
ATOM 597 C CA . ILE A 1 79 ? -3.910 -12.757 25.502 1.00 38.12 79 ILE A CA 1
ATOM 598 C C . ILE A 1 79 ? -5.263 -13.320 25.071 1.00 38.12 79 ILE A C 1
ATOM 600 O O . ILE A 1 79 ? -5.856 -12.797 24.135 1.00 38.12 79 ILE A O 1
ATOM 604 N N . ASN A 1 80 ? -5.732 -14.363 25.760 1.00 36.62 80 ASN A N 1
ATOM 605 C CA . ASN A 1 80 ? -7.108 -14.879 25.718 1.00 36.62 80 ASN A CA 1
ATOM 606 C C . ASN A 1 80 ? -7.692 -15.178 24.314 1.00 36.62 80 ASN A C 1
ATOM 608 O O . ASN A 1 80 ? -8.738 -14.642 23.971 1.00 36.62 80 ASN A O 1
ATOM 612 N N . ASP A 1 81 ? -7.037 -16.053 23.539 1.00 39.91 81 ASP A N 1
ATOM 613 C CA . ASP A 1 81 ? -7.577 -16.714 22.330 1.00 39.91 81 ASP A CA 1
ATOM 614 C C . ASP A 1 81 ? -8.271 -15.809 21.276 1.00 39.91 81 ASP A C 1
ATOM 616 O O . ASP A 1 81 ? -9.463 -15.934 21.003 1.00 39.91 81 ASP A O 1
ATOM 620 N N . ILE A 1 82 ? -7.425 -15.030 20.573 1.00 43.16 82 ILE A N 1
ATOM 621 C CA . ILE A 1 82 ? -7.614 -14.293 19.292 1.00 43.16 82 ILE A CA 1
ATOM 622 C C . ILE A 1 82 ? -8.081 -12.826 19.419 1.00 43.16 82 ILE A C 1
ATOM 624 O O . ILE A 1 82 ? -9.188 -12.570 19.877 1.00 43.16 82 ILE A O 1
ATOM 628 N N . CYS A 1 83 ? -7.271 -11.876 18.899 1.00 42.91 83 CYS A N 1
ATOM 629 C CA . CYS A 1 83 ? -7.707 -10.777 18.003 1.00 42.91 83 CYS A CA 1
ATOM 630 C C . CYS A 1 83 ? -6.532 -9.927 17.464 1.00 42.91 83 CYS A C 1
ATOM 632 O O . CYS A 1 83 ? -5.823 -9.262 18.220 1.00 42.91 83 CYS A O 1
ATOM 634 N N . HIS A 1 84 ? -6.371 -9.892 16.135 1.00 63.72 84 HIS A N 1
ATOM 635 C CA . HIS A 1 84 ? -5.578 -8.870 15.441 1.00 63.72 84 HIS A CA 1
ATOM 636 C C . HIS A 1 84 ? -6.348 -7.548 15.467 1.00 63.72 84 HIS A C 1
ATOM 638 O O . HIS A 1 84 ? -7.566 -7.558 15.300 1.00 63.72 84 HIS A O 1
ATOM 644 N N . ARG A 1 85 ? -5.668 -6.415 15.676 1.00 63.94 85 ARG A N 1
ATOM 645 C CA . ARG A 1 85 ? -6.294 -5.087 15.672 1.00 63.94 85 ARG A CA 1
ATOM 646 C C . ARG A 1 85 ? -5.712 -4.210 14.578 1.00 63.94 85 ARG A C 1
ATOM 648 O O . ARG A 1 85 ? -4.503 -4.224 14.365 1.00 63.94 85 ARG A O 1
ATOM 655 N N . ILE A 1 86 ? -6.559 -3.414 13.943 1.00 70.25 86 ILE A N 1
ATOM 656 C CA . ILE A 1 86 ? -6.143 -2.282 13.119 1.00 70.25 86 ILE A CA 1
ATOM 657 C C . ILE A 1 86 ? -6.313 -0.997 13.922 1.00 70.25 86 ILE A C 1
ATOM 659 O O . ILE A 1 86 ? -7.304 -0.827 14.635 1.00 70.25 86 ILE A O 1
ATOM 663 N N . ARG A 1 87 ? -5.328 -0.104 13.829 1.00 74.88 87 ARG A N 1
ATOM 664 C CA . ARG A 1 87 ? -5.354 1.204 14.480 1.00 74.88 87 ARG A CA 1
ATOM 665 C C . ARG A 1 87 ? -5.599 2.288 13.441 1.00 74.88 87 ARG A C 1
ATOM 667 O O . ARG A 1 87 ? -4.871 2.381 12.459 1.00 74.88 87 ARG A O 1
ATOM 674 N N . PHE A 1 88 ? -6.579 3.135 13.710 1.00 74.44 88 PHE A N 1
ATOM 675 C CA . PHE A 1 88 ? -6.845 4.360 12.974 1.00 74.44 88 PHE A CA 1
ATOM 676 C C . PHE A 1 88 ? -6.397 5.570 13.784 1.00 74.44 88 PHE A C 1
ATOM 678 O O . PHE A 1 88 ? -6.300 5.510 15.015 1.00 74.44 88 PHE A O 1
ATOM 685 N N . ASN A 1 89 ? -6.162 6.678 13.077 1.00 77.81 89 ASN A N 1
ATOM 686 C CA . ASN A 1 89 ? -5.799 7.960 13.678 1.00 77.81 89 ASN A CA 1
ATOM 687 C C . ASN A 1 89 ? -4.508 7.896 14.524 1.00 77.81 89 ASN A C 1
ATOM 689 O O . ASN A 1 89 ? -4.371 8.553 15.555 1.00 77.81 89 ASN A O 1
ATOM 693 N N . GLU A 1 90 ? -3.560 7.051 14.111 1.00 75.56 90 GLU A N 1
ATOM 694 C CA . GLU A 1 90 ? -2.196 7.112 14.626 1.00 75.56 90 GLU A CA 1
ATOM 695 C C . GLU A 1 90 ? -1.452 8.257 13.936 1.00 75.56 90 GLU A C 1
ATOM 697 O O . GLU A 1 90 ? -1.620 8.486 12.742 1.00 75.56 90 GLU A O 1
ATOM 702 N N . TRP A 1 91 ? -0.613 8.957 14.692 1.00 69.81 91 TRP A N 1
ATOM 703 C CA . TRP A 1 91 ? 0.216 10.059 14.196 1.00 69.81 91 TRP A CA 1
ATOM 704 C C . TRP A 1 91 ? 1.644 9.949 14.730 1.00 69.81 91 TRP A C 1
ATOM 706 O O . TRP A 1 91 ? 2.599 10.103 13.972 1.00 69.81 91 TRP A O 1
ATOM 716 N N . ASP A 1 92 ? 1.793 9.636 16.021 1.00 71.88 92 ASP A N 1
ATOM 717 C CA . ASP A 1 92 ? 3.078 9.525 16.711 1.00 71.88 92 ASP A CA 1
ATOM 718 C C . ASP A 1 92 ? 3.187 8.172 17.416 1.00 71.88 92 ASP A C 1
ATOM 720 O O . ASP A 1 92 ? 2.745 7.999 18.554 1.00 71.88 92 ASP A O 1
ATOM 724 N N . THR A 1 93 ? 3.839 7.217 16.762 1.00 70.06 93 THR A N 1
ATOM 725 C CA . THR A 1 93 ? 4.027 5.853 17.276 1.00 70.06 93 THR A CA 1
ATOM 726 C C . THR A 1 93 ? 4.872 5.798 18.553 1.00 70.06 93 THR A C 1
ATOM 728 O O . THR A 1 93 ? 4.847 4.794 19.265 1.00 70.06 93 THR A O 1
ATOM 731 N N . THR A 1 94 ? 5.585 6.876 18.907 1.00 68.56 94 THR A N 1
ATOM 732 C CA . THR A 1 94 ? 6.378 6.939 20.147 1.00 68.56 94 THR A CA 1
ATOM 733 C C . THR A 1 94 ? 5.528 7.252 21.374 1.00 68.56 94 THR A C 1
ATOM 735 O O . THR A 1 94 ? 5.929 6.960 22.507 1.00 68.56 94 THR A O 1
ATOM 738 N N . LYS A 1 95 ? 4.336 7.836 21.189 1.00 69.00 95 LYS A N 1
ATOM 739 C CA . LYS A 1 95 ? 3.436 8.160 22.298 1.00 69.00 95 LYS A CA 1
ATOM 740 C 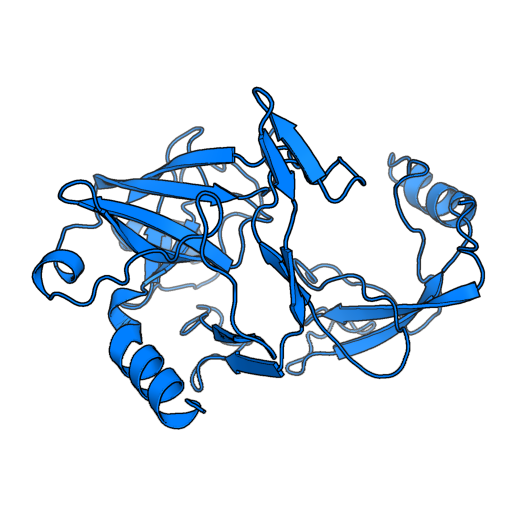C . LYS A 1 95 ? 2.673 6.919 22.726 1.00 69.00 95 LYS A C 1
ATOM 742 O O . LYS A 1 95 ? 1.995 6.277 21.933 1.00 69.00 95 LYS A O 1
ATOM 747 N N . LYS A 1 96 ? 2.723 6.615 24.023 1.00 66.00 96 LYS A N 1
ATOM 748 C CA . LYS A 1 96 ? 1.944 5.517 24.620 1.00 66.00 96 LYS A CA 1
ATOM 749 C C . LYS A 1 96 ? 0.496 5.903 24.931 1.00 66.00 96 LYS A C 1
ATOM 751 O O . LYS A 1 96 ? -0.338 5.019 25.067 1.00 66.00 96 LYS A O 1
ATOM 756 N N . ALA A 1 97 ? 0.211 7.198 25.074 1.00 69.88 97 ALA A N 1
ATOM 757 C CA . ALA A 1 97 ? -1.138 7.684 25.344 1.00 69.88 97 ALA A CA 1
ATOM 758 C C . ALA A 1 97 ? -2.040 7.451 24.129 1.00 69.88 97 ALA A C 1
ATOM 760 O O . ALA A 1 97 ? -1.636 7.746 23.009 1.00 69.88 97 ALA A O 1
ATOM 761 N N . SER A 1 98 ? -3.252 6.942 24.351 1.00 70.94 98 SER A N 1
ATOM 762 C CA . SER A 1 98 ? -4.212 6.691 23.270 1.00 70.94 98 SER A CA 1
ATOM 763 C C . SER A 1 98 ? -4.746 7.972 22.632 1.00 70.94 98 SER A C 1
ATOM 765 O O . SER A 1 98 ? -5.180 7.925 21.488 1.00 70.94 98 SER A O 1
ATOM 767 N N . CYS A 1 99 ? -4.691 9.100 23.344 1.00 77.50 99 CYS A N 1
ATOM 768 C CA . CYS A 1 99 ? -5.211 10.385 22.893 1.00 77.50 99 CYS A CA 1
ATOM 769 C C . CYS A 1 99 ? -4.147 11.481 22.970 1.00 77.50 99 CYS A C 1
ATOM 771 O O . CYS A 1 99 ? -3.277 11.467 23.846 1.00 77.50 99 CYS A O 1
ATOM 773 N N . THR A 1 100 ? -4.233 12.439 22.049 1.00 74.06 100 THR A N 1
ATOM 774 C CA . THR A 1 100 ? -3.356 13.612 21.977 1.00 74.06 100 THR A CA 1
ATOM 775 C C . THR A 1 100 ? -4.214 14.866 21.866 1.00 74.06 100 THR A C 1
ATOM 777 O O . THR A 1 100 ? -5.138 14.895 21.061 1.00 74.06 100 THR A O 1
ATOM 780 N N . ILE A 1 101 ? -3.913 15.912 22.640 1.00 77.56 101 ILE A N 1
ATOM 781 C CA . ILE A 1 101 ? -4.611 17.201 22.529 1.00 77.56 101 ILE A CA 1
ATOM 782 C C . ILE A 1 101 ? -3.856 18.087 21.538 1.00 77.56 101 ILE A C 1
ATOM 784 O O . ILE A 1 101 ? -2.660 18.333 21.708 1.00 77.56 101 ILE A O 1
ATOM 788 N N . LYS A 1 102 ? -4.552 18.581 20.512 1.00 72.12 102 LYS A N 1
ATOM 789 C CA . LYS A 1 102 ? -4.028 19.540 19.535 1.00 72.12 102 LYS A CA 1
ATOM 790 C C . LYS A 1 102 ? -5.032 20.676 19.368 1.00 72.12 102 LYS A C 1
ATOM 792 O O . LYS A 1 102 ? -6.157 20.427 18.958 1.00 72.12 102 LYS A O 1
ATOM 797 N N . ASN A 1 103 ? -4.614 21.912 19.652 1.00 78.75 103 ASN A N 1
ATOM 798 C CA . ASN A 1 103 ? -5.471 23.107 19.582 1.00 78.75 103 ASN A CA 1
ATOM 799 C C . ASN A 1 103 ? -6.809 22.920 20.327 1.00 78.75 103 ASN A C 1
ATOM 801 O O . ASN A 1 103 ? -7.868 23.142 19.751 1.00 78.75 103 ASN A O 1
ATOM 805 N N . ASP A 1 104 ? -6.746 22.437 21.572 1.00 84.81 104 ASP A N 1
ATOM 806 C CA . ASP A 1 104 ? -7.906 22.144 22.434 1.00 84.81 104 ASP A CA 1
ATOM 807 C C . ASP A 1 104 ? -8.869 21.054 21.920 1.00 84.81 104 ASP A C 1
ATOM 809 O O . ASP A 1 104 ? -9.914 20.815 22.521 1.00 84.81 104 ASP A O 1
ATOM 813 N N . VAL A 1 105 ? -8.497 20.331 20.858 1.00 79.12 105 VAL A N 1
ATOM 814 C CA . VAL A 1 105 ? -9.216 19.150 20.368 1.00 79.12 105 VAL A CA 1
ATOM 815 C C . VAL A 1 105 ? -8.489 17.889 20.826 1.00 79.12 105 VAL A C 1
ATOM 817 O O . VAL A 1 105 ? -7.299 17.718 20.550 1.00 79.12 105 VAL A O 1
ATOM 820 N N . GLU A 1 106 ? -9.195 17.000 21.525 1.00 82.44 106 GLU A N 1
ATOM 821 C CA . GLU A 1 106 ? -8.687 15.670 21.863 1.00 82.44 106 GLU A CA 1
ATOM 822 C C . GLU A 1 106 ? -8.851 14.725 20.670 1.00 82.44 106 GLU A C 1
ATOM 824 O O . GLU A 1 106 ? -9.938 14.543 20.127 1.00 82.44 106 GLU A O 1
ATOM 829 N N . ILE A 1 107 ? -7.740 14.125 20.259 1.00 75.25 107 ILE A N 1
ATOM 830 C CA . ILE A 1 107 ? -7.646 13.247 19.100 1.00 75.25 107 ILE A CA 1
ATOM 831 C C . ILE A 1 107 ? -7.214 11.878 19.611 1.00 75.25 107 ILE A C 1
ATOM 833 O O . ILE A 1 107 ? -6.055 11.689 19.990 1.00 75.25 107 ILE A O 1
ATOM 837 N N . CYS A 1 108 ? -8.148 10.932 19.648 1.00 78.69 108 CYS A N 1
ATOM 838 C CA . CYS A 1 108 ? -7.904 9.575 20.123 1.00 78.69 108 CYS A CA 1
ATOM 839 C C . CYS A 1 108 ? -7.687 8.597 18.968 1.00 78.69 108 CYS A C 1
ATOM 841 O O . CYS A 1 108 ? -8.395 8.623 17.958 1.00 78.69 108 CYS A O 1
ATOM 843 N N . ARG A 1 109 ? -6.725 7.694 19.151 1.00 75.94 109 ARG A N 1
ATOM 844 C CA . ARG A 1 109 ? -6.555 6.499 18.326 1.00 75.94 109 ARG A CA 1
ATOM 845 C C . ARG A 1 109 ? -7.766 5.600 18.512 1.00 75.94 109 ARG A C 1
ATOM 847 O O . ARG A 1 109 ? -8.185 5.363 19.645 1.00 75.94 109 ARG A O 1
ATOM 854 N N . ALA A 1 110 ? -8.263 5.055 17.413 1.00 73.62 110 ALA A N 1
ATOM 855 C CA . ALA A 1 110 ? -9.304 4.040 17.439 1.00 73.62 110 ALA A CA 1
ATOM 856 C C . ALA A 1 110 ? -8.691 2.691 17.061 1.00 73.62 110 ALA A C 1
ATOM 858 O O . ALA A 1 110 ? -7.916 2.608 16.109 1.00 73.62 110 ALA A O 1
ATOM 859 N N . GLU A 1 111 ? -9.005 1.640 17.812 1.00 76.75 111 GLU A N 1
ATOM 860 C CA . GLU A 1 111 ? -8.549 0.281 17.524 1.00 76.75 111 GLU A CA 1
ATOM 861 C C . GLU A 1 111 ? -9.748 -0.625 17.283 1.00 76.75 111 GLU A C 1
ATOM 863 O O . GLU A 1 111 ? -10.670 -0.661 18.095 1.00 76.75 111 GLU A O 1
ATOM 868 N N . TYR A 1 112 ? -9.700 -1.389 16.197 1.00 75.06 112 TYR A N 1
ATOM 869 C CA . TYR A 1 112 ? -10.761 -2.311 15.809 1.00 75.06 112 TYR A CA 1
ATOM 870 C C . TYR A 1 112 ? -10.197 -3.710 15.662 1.00 75.06 112 TYR A C 1
ATOM 872 O O . TYR A 1 112 ? -9.141 -3.893 15.060 1.00 75.06 112 TYR A O 1
ATOM 880 N N . GLU A 1 113 ? -10.904 -4.700 16.193 1.00 78.44 113 GLU A N 1
ATOM 881 C CA . GLU A 1 113 ? -10.577 -6.105 15.965 1.00 78.44 113 GLU A CA 1
ATOM 882 C C . GLU A 1 113 ? -10.842 -6.476 14.502 1.00 78.44 113 GLU A C 1
ATOM 884 O O . GLU A 1 113 ? -11.825 -6.034 13.907 1.00 78.44 113 GLU A O 1
ATOM 889 N N . ILE A 1 114 ? -9.971 -7.296 13.924 1.00 75.44 114 ILE A N 1
ATOM 890 C CA . ILE A 1 114 ? -10.153 -7.885 1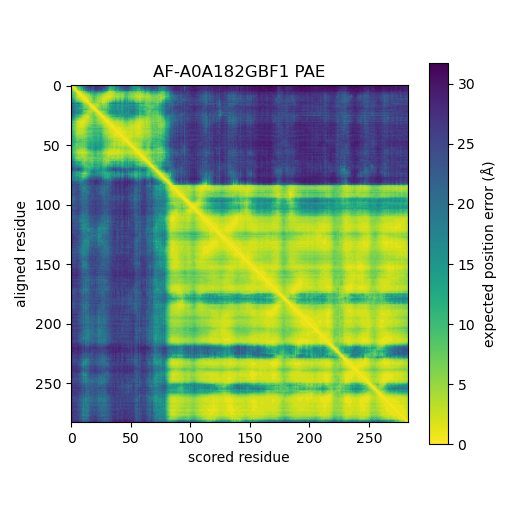2.600 1.00 75.44 114 ILE A CA 1
ATOM 891 C C . ILE A 1 114 ? -10.997 -9.152 12.745 1.00 75.44 114 ILE A C 1
ATOM 893 O O . ILE A 1 114 ? -10.623 -10.073 13.467 1.00 75.44 114 ILE A O 1
ATOM 897 N N . GLU A 1 115 ? -12.122 -9.198 12.037 1.00 79.25 115 GLU A N 1
ATOM 898 C CA . GLU A 1 115 ? -12.976 -10.382 11.907 1.00 79.25 115 GLU A CA 1
ATOM 899 C C . GLU A 1 115 ? -12.364 -11.383 10.931 1.00 79.25 115 GLU A C 1
ATOM 901 O O . GLU A 1 115 ? -12.319 -12.582 11.204 1.00 79.25 115 GLU A O 1
ATOM 906 N N . LYS A 1 116 ? -11.910 -10.892 9.771 1.00 78.00 116 LYS A N 1
ATOM 907 C CA . LYS A 1 116 ? -11.461 -11.748 8.672 1.00 78.00 116 LYS A CA 1
ATOM 908 C C . LYS A 1 116 ? -10.496 -11.024 7.738 1.00 78.00 116 LYS A C 1
ATOM 910 O O . LYS A 1 116 ? -10.636 -9.829 7.492 1.00 78.00 116 LYS A O 1
ATOM 915 N N . ALA A 1 117 ? -9.543 -11.772 7.193 1.00 78.19 117 ALA A N 1
ATOM 916 C CA . ALA A 1 117 ? -8.638 -11.323 6.142 1.00 78.19 117 ALA A CA 1
ATOM 917 C C . ALA A 1 117 ? -8.937 -12.057 4.829 1.00 78.19 117 ALA A C 1
ATOM 919 O O . ALA A 1 117 ? -9.247 -13.250 4.831 1.00 78.19 117 ALA A O 1
ATOM 920 N N . PHE A 1 118 ? -8.816 -11.341 3.716 1.00 81.19 118 PHE A N 1
ATOM 921 C CA . PHE A 1 118 ? -9.063 -11.823 2.361 1.00 81.19 118 PHE A CA 1
ATOM 922 C C . PHE A 1 118 ? -7.844 -11.501 1.489 1.00 81.19 118 PHE A C 1
ATOM 924 O O . PHE A 1 118 ? -7.821 -10.454 0.838 1.00 81.19 118 PHE A O 1
ATOM 931 N N . PRO A 1 119 ? -6.798 -12.343 1.496 1.00 83.25 119 PRO A N 1
ATOM 932 C CA . PRO A 1 119 ? -5.731 -12.220 0.510 1.00 83.25 119 PRO A CA 1
ATOM 933 C C . PRO A 1 119 ? -6.295 -12.488 -0.890 1.00 83.25 119 PRO A C 1
ATOM 935 O O . PRO A 1 119 ? -7.209 -13.304 -1.048 1.00 83.25 119 PRO A O 1
ATOM 938 N N . HIS A 1 120 ? -5.752 -11.824 -1.910 1.00 85.69 120 HIS A N 1
ATOM 939 C CA . HIS A 1 120 ? -6.154 -12.092 -3.286 1.00 85.69 120 HIS A CA 1
ATOM 940 C C . HIS A 1 120 ? -5.929 -13.579 -3.633 1.00 85.69 120 HIS A C 1
ATOM 942 O O . HIS A 1 120 ? -4.851 -14.110 -3.358 1.00 85.69 120 HIS A O 1
ATOM 948 N N . PRO A 1 121 ? -6.893 -14.280 -4.262 1.00 86.06 121 PRO A N 1
ATOM 949 C CA . PRO A 1 121 ? -6.823 -15.733 -4.462 1.00 86.06 121 PRO A CA 1
ATOM 950 C C . PRO A 1 121 ? -5.667 -16.189 -5.364 1.00 86.06 121 PRO A C 1
ATOM 952 O O . PRO A 1 121 ? -5.233 -17.333 -5.275 1.00 86.06 121 PRO A O 1
ATOM 955 N N . LEU A 1 122 ? -5.173 -15.301 -6.231 1.00 91.75 122 LEU A N 1
ATOM 956 C CA . LEU A 1 122 ? -4.020 -15.554 -7.106 1.00 91.75 122 LEU A CA 1
ATOM 957 C C . LEU A 1 122 ? -2.671 -15.136 -6.494 1.00 91.75 122 LEU A C 1
ATOM 959 O O . LEU A 1 122 ? -1.644 -15.249 -7.161 1.00 91.75 122 LEU A O 1
ATOM 963 N N . TYR A 1 123 ? -2.650 -14.621 -5.262 1.00 83.75 123 TYR A N 1
ATOM 964 C CA . TYR A 1 123 ? -1.399 -14.281 -4.591 1.00 83.75 123 TYR A CA 1
ATOM 965 C C . TYR A 1 123 ? -0.620 -15.544 -4.213 1.00 83.75 123 TYR A C 1
ATOM 967 O O . TYR A 1 123 ? -1.154 -16.469 -3.595 1.00 83.75 123 TYR A O 1
ATOM 975 N N . HIS A 1 124 ? 0.675 -15.557 -4.528 1.00 78.31 124 HIS A N 1
ATOM 976 C CA . HIS A 1 124 ? 1.581 -16.640 -4.167 1.00 78.31 124 HIS A CA 1
ATOM 977 C C . HIS A 1 124 ? 2.909 -16.078 -3.659 1.00 78.31 124 HIS A C 1
ATOM 979 O O . HIS A 1 124 ? 3.649 -15.455 -4.413 1.00 78.31 124 HIS A O 1
ATOM 985 N N . VAL A 1 125 ? 3.260 -16.392 -2.407 1.00 72.62 125 VAL A N 1
ATOM 986 C CA . VAL A 1 125 ? 4.505 -15.937 -1.747 1.00 72.62 125 VAL A CA 1
ATOM 987 C C . VAL A 1 125 ? 5.787 -16.377 -2.472 1.00 72.62 125 VAL A C 1
ATOM 989 O O . VAL A 1 125 ? 6.860 -15.812 -2.274 1.00 72.62 125 VAL A O 1
ATOM 992 N N . TYR A 1 126 ? 5.682 -17.399 -3.321 1.00 74.75 126 TYR A N 1
ATOM 993 C CA . TYR A 1 126 ? 6.787 -17.930 -4.111 1.00 74.75 126 TYR A CA 1
ATOM 994 C C . TYR A 1 126 ? 6.845 -17.424 -5.544 1.00 74.75 126 TYR A C 1
ATOM 996 O O . TYR A 1 126 ? 7.772 -17.803 -6.260 1.00 74.75 126 TYR A O 1
ATOM 1004 N N . ASP A 1 127 ? 5.891 -16.599 -5.987 1.00 80.19 127 ASP A N 1
ATOM 1005 C CA . ASP A 1 127 ? 6.071 -15.902 -7.254 1.00 80.19 127 ASP A CA 1
ATOM 1006 C C . ASP A 1 127 ? 7.219 -14.901 -7.070 1.00 80.19 127 ASP A C 1
ATOM 1008 O O . ASP A 1 127 ? 7.064 -13.938 -6.317 1.00 80.19 127 ASP A O 1
ATOM 1012 N N . PRO A 1 128 ? 8.366 -15.073 -7.755 1.00 78.38 128 PRO A N 1
ATOM 1013 C CA . PRO A 1 128 ? 9.477 -14.135 -7.625 1.00 78.38 128 PRO A CA 1
ATOM 1014 C C . PRO A 1 128 ? 9.083 -12.713 -8.042 1.00 78.38 128 PRO A C 1
ATOM 1016 O O . PRO A 1 128 ? 9.729 -11.760 -7.624 1.00 78.38 128 PRO A O 1
ATOM 1019 N N . ASN A 1 129 ? 8.023 -12.561 -8.843 1.00 85.56 129 ASN A N 1
ATOM 1020 C CA . ASN A 1 129 ? 7.522 -11.265 -9.282 1.00 85.56 129 ASN A CA 1
ATOM 1021 C C . ASN A 1 129 ? 6.514 -10.642 -8.311 1.00 85.56 129 ASN A C 1
ATOM 1023 O O . ASN A 1 129 ? 6.061 -9.539 -8.597 1.00 85.56 129 ASN A O 1
ATOM 1027 N N . MET A 1 130 ? 6.138 -11.322 -7.219 1.00 85.00 130 MET A N 1
ATOM 1028 C CA . MET A 1 130 ? 5.171 -10.841 -6.220 1.00 85.00 130 MET A CA 1
ATOM 1029 C C . MET A 1 130 ? 3.875 -10.306 -6.854 1.00 85.00 130 MET A C 1
ATOM 1031 O O . MET A 1 130 ? 3.428 -9.191 -6.578 1.00 85.00 130 MET A O 1
ATOM 1035 N N . ARG A 1 131 ? 3.290 -11.064 -7.792 1.00 89.00 131 ARG A N 1
ATOM 1036 C CA . ARG A 1 131 ? 2.020 -10.673 -8.420 1.00 89.00 131 ARG A CA 1
ATOM 1037 C C . ARG A 1 131 ? 0.868 -10.825 -7.439 1.00 89.00 131 ARG A C 1
ATOM 1039 O O . ARG A 1 131 ? 0.898 -11.687 -6.565 1.00 89.00 131 ARG A O 1
ATOM 1046 N N . HIS A 1 132 ? -0.174 -10.023 -7.654 1.00 89.62 132 HIS A N 1
ATOM 1047 C CA . HIS A 1 132 ? -1.405 -10.064 -6.865 1.00 89.62 132 HIS A CA 1
ATOM 1048 C C . HIS A 1 132 ? -1.200 -9.786 -5.374 1.00 89.62 132 HIS A C 1
ATOM 1050 O O . HIS A 1 132 ? -1.975 -10.257 -4.549 1.00 89.62 132 HIS A O 1
ATOM 1056 N N . ASP A 1 133 ? -0.171 -9.010 -5.032 1.00 86.06 133 ASP A N 1
ATOM 1057 C CA . ASP A 1 133 ? 0.134 -8.610 -3.660 1.00 86.06 133 ASP A CA 1
ATOM 1058 C C . ASP A 1 133 ? -0.854 -7.537 -3.167 1.00 86.06 133 ASP A C 1
ATOM 1060 O O . ASP A 1 133 ? -0.585 -6.333 -3.186 1.00 86.06 133 ASP A O 1
ATOM 1064 N N . ILE A 1 134 ? -2.066 -7.983 -2.836 1.00 85.81 134 ILE A N 1
ATOM 1065 C CA . ILE A 1 134 ? -3.162 -7.181 -2.293 1.00 85.81 134 ILE A CA 1
ATOM 1066 C C . ILE A 1 134 ? -4.058 -8.058 -1.409 1.00 85.81 134 ILE A C 1
ATOM 1068 O O . ILE A 1 134 ? -4.254 -9.250 -1.660 1.00 85.81 134 ILE A O 1
ATOM 1072 N N . GLY A 1 135 ? -4.619 -7.461 -0.359 1.00 84.56 135 GLY A N 1
ATOM 1073 C CA . GLY A 1 135 ? -5.538 -8.123 0.559 1.00 84.56 135 GLY A CA 1
ATOM 1074 C C . GLY A 1 135 ? -6.531 -7.140 1.172 1.00 84.56 135 GLY A C 1
ATOM 1075 O O . GLY A 1 135 ? -6.232 -5.955 1.306 1.00 84.56 135 GLY A O 1
ATOM 1076 N N . LEU A 1 136 ? -7.707 -7.637 1.556 1.00 82.62 136 LEU A N 1
ATOM 1077 C CA . LEU A 1 136 ? -8.711 -6.876 2.304 1.00 82.62 136 LEU A CA 1
ATOM 1078 C C . LEU A 1 136 ? -8.802 -7.378 3.745 1.00 82.62 136 LEU A C 1
ATOM 1080 O O . LEU A 1 136 ? -8.672 -8.573 4.011 1.00 82.62 136 LEU A O 1
ATOM 1084 N N . LEU A 1 137 ? -9.064 -6.465 4.676 1.00 80.56 137 LEU A N 1
ATOM 1085 C CA . LEU A 1 137 ? -9.312 -6.774 6.082 1.00 80.56 137 LEU A CA 1
ATOM 1086 C C . LEU A 1 137 ? -10.713 -6.293 6.456 1.00 80.56 137 LEU A C 1
ATOM 1088 O O . LEU A 1 137 ? -11.035 -5.123 6.262 1.00 80.56 137 LEU A O 1
ATOM 1092 N N . LYS A 1 138 ? -11.533 -7.188 7.010 1.00 80.50 138 LYS A N 1
ATOM 1093 C CA . LYS A 1 138 ? -12.848 -6.865 7.567 1.00 80.50 138 LYS A CA 1
ATOM 1094 C C . LYS A 1 138 ? -12.720 -6.682 9.073 1.00 80.50 138 LYS A C 1
ATOM 1096 O O . LYS A 1 138 ? -12.250 -7.586 9.767 1.00 80.50 138 LYS A O 1
ATOM 1101 N N . THR A 1 139 ? -13.129 -5.525 9.576 1.00 79.69 139 THR A N 1
ATOM 1102 C CA . THR A 1 139 ? -13.229 -5.268 11.014 1.00 79.69 139 THR A CA 1
ATOM 1103 C C . THR A 1 139 ? -14.472 -5.944 11.590 1.00 79.69 139 THR A C 1
ATOM 1105 O O . THR A 1 139 ? -15.487 -6.075 10.917 1.00 79.69 139 THR A O 1
ATOM 1108 N N . LYS A 1 140 ? -14.390 -6.378 12.849 1.00 82.69 140 LYS A N 1
ATOM 1109 C CA . LYS A 1 140 ? -15.484 -7.032 13.589 1.00 82.69 140 LYS A CA 1
ATOM 1110 C C . LYS A 1 140 ? -16.631 -6.087 13.929 1.00 82.69 140 LYS A C 1
ATOM 1112 O O . LYS A 1 140 ? -17.752 -6.529 14.155 1.00 82.69 140 LYS A O 1
ATOM 1117 N N . THR A 1 141 ? -16.335 -4.796 13.999 1.00 84.75 141 THR A N 1
ATOM 1118 C CA . THR A 1 141 ? -17.317 -3.726 14.156 1.00 84.75 141 THR A CA 1
ATOM 1119 C C . THR A 1 141 ? -17.054 -2.651 13.114 1.00 84.75 141 THR A C 1
ATOM 1121 O O . THR A 1 141 ? -15.925 -2.519 12.627 1.00 84.75 141 THR A O 1
ATOM 1124 N N . ASP A 1 142 ? -18.079 -1.864 12.809 1.00 85.31 142 ASP A N 1
ATOM 1125 C CA . ASP A 1 142 ? -17.956 -0.741 11.886 1.00 85.31 142 ASP A CA 1
ATOM 1126 C C . ASP A 1 142 ? -16.957 0.293 12.415 1.00 85.31 142 ASP A C 1
ATOM 1128 O O . ASP A 1 142 ? -16.905 0.588 13.614 1.00 85.31 142 ASP A O 1
ATOM 1132 N N . VAL A 1 143 ? -16.142 0.830 11.506 1.00 80.50 143 VAL A N 1
ATOM 1133 C CA . VAL A 1 143 ? -15.199 1.907 11.814 1.00 80.50 143 VAL A CA 1
ATOM 1134 C C . VAL A 1 143 ? -15.958 3.227 11.866 1.00 80.50 143 VAL A C 1
ATOM 1136 O O . VAL A 1 143 ? -16.654 3.595 10.920 1.00 80.50 143 VAL A O 1
ATOM 1139 N N . GLU A 1 144 ? -15.801 3.965 12.961 1.00 84.12 144 GLU A N 1
ATOM 1140 C CA . GLU A 1 144 ? -16.453 5.258 13.145 1.00 84.12 144 GLU A CA 1
ATOM 1141 C C . GLU A 1 144 ? -15.746 6.328 12.306 1.00 84.12 144 GLU A C 1
ATOM 1143 O O . GLU A 1 144 ? -14.582 6.666 12.538 1.00 84.12 144 GLU A O 1
ATOM 1148 N N . ILE A 1 145 ? -16.464 6.879 11.326 1.00 81.12 145 ILE A N 1
ATOM 1149 C CA . ILE A 1 145 ? -15.974 7.975 10.488 1.00 81.12 145 ILE A CA 1
ATOM 1150 C C . ILE A 1 145 ? -16.069 9.293 11.255 1.00 81.12 145 ILE A C 1
ATOM 1152 O O . ILE A 1 145 ? -17.101 9.621 11.837 1.00 81.12 145 ILE A O 1
ATOM 1156 N N . ASN A 1 146 ? -14.989 10.068 11.228 1.00 80.81 146 ASN A N 1
ATOM 1157 C CA . ASN A 1 146 ? -14.900 11.371 11.881 1.00 80.81 146 ASN A CA 1
ATOM 1158 C C . ASN A 1 146 ? -13.909 12.281 11.135 1.00 80.81 146 ASN A C 1
ATOM 1160 O O . ASN A 1 146 ? -13.488 11.987 10.016 1.00 80.81 146 ASN A O 1
ATOM 1164 N N . ASP A 1 147 ? -13.523 13.406 11.737 1.00 79.19 147 ASP A N 1
ATOM 1165 C CA . ASP A 1 147 ? -12.610 14.360 11.101 1.00 79.19 147 ASP A CA 1
ATOM 1166 C C . ASP A 1 147 ? -11.201 13.813 10.840 1.00 79.19 147 ASP A C 1
ATOM 1168 O O . ASP A 1 147 ? -10.531 14.284 9.919 1.00 79.19 147 ASP A O 1
ATOM 1172 N N . PHE A 1 148 ? -10.784 12.788 11.583 1.00 75.00 148 PHE A N 1
ATOM 1173 C CA . PHE A 1 148 ? -9.457 12.175 11.522 1.00 75.00 148 PHE A CA 1
ATOM 1174 C C . PHE A 1 148 ? -9.449 10.762 10.919 1.00 75.00 148 PHE A C 1
ATOM 1176 O O . PHE A 1 148 ? -8.387 10.241 10.581 1.00 75.00 148 PHE A O 1
ATOM 1183 N N . VAL A 1 149 ? -10.619 10.139 10.768 1.00 73.88 149 VAL A N 1
ATOM 1184 C CA . VAL A 1 149 ? -10.792 8.818 10.153 1.00 73.88 149 VAL A CA 1
ATOM 1185 C C . VAL A 1 149 ? -11.746 8.955 8.980 1.00 73.88 149 VAL A C 1
ATOM 1187 O O . VAL A 1 149 ? -12.955 9.076 9.168 1.00 73.88 149 VAL A O 1
ATOM 1190 N N . LYS A 1 150 ? -11.195 8.953 7.764 1.00 76.81 150 LYS A N 1
ATOM 1191 C CA . LYS A 1 150 ? -11.954 9.059 6.513 1.00 76.81 150 LYS A CA 1
ATOM 1192 C C . LYS A 1 150 ? -11.457 8.019 5.511 1.00 76.81 150 LYS A C 1
ATOM 1194 O O . LYS A 1 150 ? -10.248 7.785 5.447 1.00 76.81 150 LYS A O 1
ATOM 1199 N N . PRO A 1 151 ? -12.355 7.394 4.732 1.00 78.00 151 PRO A N 1
ATOM 1200 C CA . PRO A 1 151 ? -11.944 6.501 3.660 1.00 78.00 151 PRO A CA 1
ATOM 1201 C C . PRO A 1 151 ? -11.244 7.286 2.542 1.00 78.00 151 PRO A C 1
ATOM 1203 O O . PRO A 1 151 ? -11.567 8.445 2.279 1.00 78.00 151 PRO A O 1
ATOM 1206 N N . VAL A 1 152 ? -10.306 6.629 1.863 1.00 82.31 152 VAL A N 1
ATOM 1207 C CA . VAL A 1 152 ? -9.724 7.108 0.601 1.00 82.31 152 VAL A CA 1
ATOM 1208 C C . VAL A 1 152 ? -10.587 6.640 -0.572 1.00 82.31 152 VAL A C 1
ATOM 1210 O O . VAL A 1 152 ? -11.192 5.568 -0.509 1.00 82.31 152 VAL A O 1
ATOM 1213 N N . CYS A 1 153 ? -10.656 7.420 -1.651 1.00 84.19 153 CYS A N 1
ATOM 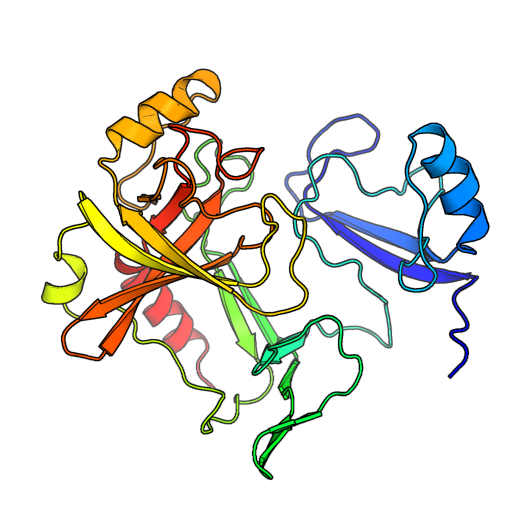1214 C CA . CYS A 1 153 ? -11.425 7.027 -2.826 1.00 84.19 153 CYS A CA 1
ATOM 1215 C C . CYS A 1 153 ? -10.701 5.931 -3.622 1.00 84.19 153 CYS A C 1
ATOM 1217 O O . CYS A 1 153 ? -9.486 5.979 -3.812 1.00 84.19 153 CYS A O 1
ATOM 1219 N N . LEU A 1 154 ? -11.458 4.965 -4.143 1.00 86.94 154 LEU A N 1
ATOM 1220 C CA . LEU A 1 154 ? -10.960 4.023 -5.145 1.00 86.94 154 LEU A CA 1
ATOM 1221 C C . LEU A 1 154 ? -11.118 4.617 -6.556 1.00 86.94 154 LEU A C 1
ATOM 1223 O O . LEU A 1 154 ? -12.072 5.361 -6.801 1.00 86.94 154 LEU A O 1
ATOM 1227 N N . PRO A 1 155 ? -10.221 4.300 -7.505 1.00 86.31 155 PRO A N 1
ATOM 1228 C CA . PRO A 1 155 ? -10.264 4.821 -8.870 1.00 86.31 155 PRO A CA 1
ATOM 1229 C C . PRO A 1 155 ? -11.322 4.092 -9.719 1.00 86.31 155 PRO A C 1
ATOM 1231 O O . PRO A 1 155 ? -10.994 3.449 -10.705 1.00 86.31 155 PRO A O 1
ATOM 1234 N N . ILE A 1 156 ? -12.600 4.158 -9.335 1.00 86.00 156 ILE A N 1
ATOM 1235 C CA . ILE A 1 156 ? -13.686 3.394 -9.983 1.00 86.00 156 ILE A CA 1
ATOM 1236 C C . ILE A 1 156 ? -13.917 3.854 -11.430 1.00 86.00 156 ILE A C 1
ATOM 1238 O O . ILE A 1 156 ? -14.128 3.038 -12.331 1.00 86.00 156 ILE A O 1
ATOM 1242 N N . SER A 1 157 ? -13.845 5.162 -11.682 1.00 89.50 157 SER A N 1
ATOM 1243 C CA . SER A 1 157 ? -14.080 5.694 -13.021 1.00 89.50 157 SER A CA 1
ATOM 1244 C C . SER A 1 157 ? -12.918 5.385 -13.969 1.00 89.50 157 SER A C 1
ATOM 1246 O O . SER A 1 157 ? -11.740 5.471 -13.617 1.00 89.50 157 SER A O 1
ATOM 1248 N N . GLU A 1 158 ? -13.263 5.061 -15.216 1.00 89.50 158 GLU A N 1
ATOM 1249 C CA . GLU A 1 158 ? -12.284 4.769 -16.269 1.00 89.50 158 GLU A CA 1
ATOM 1250 C C . GLU A 1 158 ? -11.322 5.944 -16.494 1.00 89.50 158 GLU A C 1
ATOM 1252 O O . GLU A 1 158 ? -10.131 5.735 -16.696 1.00 89.50 158 GLU A O 1
ATOM 1257 N N . ILE A 1 159 ? -11.818 7.181 -16.371 1.00 90.69 159 ILE A N 1
ATOM 1258 C CA . ILE A 1 159 ? -11.011 8.399 -16.516 1.00 90.69 159 ILE A CA 1
ATOM 1259 C C . ILE A 1 159 ? -9.829 8.374 -15.544 1.00 90.69 159 ILE A C 1
ATOM 1261 O O . ILE A 1 159 ? -8.694 8.565 -15.967 1.00 90.69 159 ILE A O 1
ATOM 1265 N N . ILE A 1 160 ? -10.070 8.076 -14.262 1.00 89.38 160 ILE A N 1
ATOM 1266 C CA . ILE A 1 160 ? -9.016 8.057 -13.240 1.00 89.38 160 ILE A CA 1
ATOM 1267 C C . ILE A 1 160 ? -8.049 6.890 -13.465 1.00 89.38 160 ILE A C 1
ATOM 1269 O O . ILE A 1 160 ? -6.840 7.058 -13.274 1.00 89.38 160 ILE A O 1
ATOM 1273 N N . ARG A 1 161 ? -8.551 5.724 -13.897 1.00 89.69 161 ARG A N 1
ATOM 1274 C CA . ARG A 1 161 ? -7.717 4.545 -14.199 1.00 89.69 161 ARG A CA 1
ATOM 1275 C C . ARG A 1 161 ? -6.795 4.758 -15.394 1.00 89.69 161 ARG A C 1
ATOM 1277 O O . ARG A 1 161 ? -5.679 4.249 -15.387 1.00 89.69 161 ARG A O 1
ATOM 1284 N N . GLN A 1 162 ? -7.240 5.521 -16.388 1.00 90.94 162 GLN A N 1
ATOM 1285 C CA . GLN A 1 162 ? -6.474 5.796 -17.604 1.00 90.94 162 GLN A CA 1
ATOM 1286 C C . GLN A 1 162 ? -5.514 6.983 -17.481 1.00 90.94 162 GLN A C 1
ATOM 1288 O O . GLN A 1 162 ? -4.716 7.210 -18.392 1.00 90.94 162 GLN A O 1
ATOM 1293 N N . LEU A 1 163 ? -5.559 7.740 -16.379 1.00 92.88 163 LEU A N 1
ATOM 1294 C CA . LEU A 1 163 ? -4.595 8.814 -16.151 1.00 92.88 163 LEU A CA 1
ATOM 1295 C C . LEU A 1 163 ? -3.159 8.261 -16.178 1.00 92.88 163 LEU A C 1
ATOM 1297 O O . LEU A 1 163 ? -2.897 7.213 -15.577 1.00 92.88 163 LEU A O 1
ATOM 1301 N N . PRO A 1 164 ? -2.213 8.982 -16.804 1.00 94.50 164 PRO A N 1
ATOM 1302 C CA . PRO A 1 164 ? -0.841 8.518 -16.940 1.00 94.50 164 PRO A CA 1
ATOM 1303 C C . PRO A 1 164 ? -0.196 8.243 -15.577 1.00 94.50 164 PRO A C 1
ATOM 1305 O O . PRO A 1 164 ? -0.520 8.875 -14.569 1.00 94.50 164 PRO A O 1
ATOM 1308 N N . ILE A 1 165 ? 0.726 7.282 -15.560 1.00 93.19 165 ILE A N 1
ATOM 1309 C CA . ILE A 1 165 ? 1.571 6.985 -14.394 1.00 93.19 165 ILE A CA 1
ATOM 1310 C C . ILE A 1 165 ? 2.974 7.549 -14.599 1.00 93.19 165 ILE A C 1
ATOM 1312 O O . ILE A 1 165 ? 3.537 8.155 -13.693 1.00 93.19 165 ILE A O 1
ATOM 1316 N N . ASP A 1 166 ? 3.530 7.374 -15.798 1.00 92.69 166 ASP A N 1
ATOM 1317 C CA . ASP A 1 166 ? 4.881 7.825 -16.114 1.00 92.69 166 ASP A CA 1
ATOM 1318 C C . ASP A 1 166 ? 5.005 9.348 -15.971 1.00 92.69 166 ASP A C 1
ATOM 1320 O O . ASP A 1 166 ? 4.162 10.112 -16.456 1.00 92.69 166 ASP A O 1
ATOM 1324 N N . GLN A 1 167 ? 6.061 9.772 -15.280 1.00 91.94 167 GLN A N 1
ATOM 1325 C CA . GLN A 1 167 ? 6.394 11.167 -14.993 1.00 91.94 167 GLN A CA 1
ATOM 1326 C C . GLN A 1 167 ? 5.309 11.938 -14.223 1.00 91.94 167 GLN A C 1
ATOM 1328 O O . GLN A 1 167 ? 5.329 13.166 -14.211 1.00 91.94 167 GLN A O 1
ATOM 1333 N N . GLN A 1 168 ? 4.365 11.241 -13.582 1.00 94.31 168 GLN A N 1
ATOM 1334 C CA . GLN A 1 168 ? 3.351 11.865 -12.732 1.00 94.31 168 GLN A CA 1
ATOM 1335 C C . GLN A 1 168 ? 3.743 11.817 -11.259 1.00 94.31 168 GLN A C 1
ATOM 1337 O O . GLN A 1 168 ? 4.463 10.917 -10.826 1.00 94.31 168 GLN A O 1
ATOM 1342 N N . GLU A 1 169 ? 3.240 12.782 -10.495 1.00 92.38 169 GLU A N 1
ATOM 1343 C CA . GLU A 1 169 ? 3.428 12.859 -9.050 1.00 92.38 169 GLU A CA 1
ATOM 1344 C C . GLU A 1 169 ? 2.407 11.999 -8.300 1.00 92.38 169 GLU A C 1
ATOM 1346 O O . GLU A 1 169 ? 1.213 11.977 -8.610 1.00 92.38 169 GLU A O 1
ATOM 1351 N N . PHE A 1 170 ? 2.897 11.319 -7.271 1.00 90.50 170 PHE A N 1
ATOM 1352 C CA . PHE A 1 170 ? 2.118 10.531 -6.328 1.00 90.50 170 PHE A CA 1
ATOM 1353 C C . PHE A 1 170 ? 2.602 10.812 -4.913 1.00 90.50 170 PHE A C 1
ATOM 1355 O O . PHE A 1 170 ? 3.725 11.269 -4.710 1.00 90.50 170 PHE A O 1
ATOM 1362 N N . VAL A 1 171 ? 1.773 10.498 -3.926 1.00 86.25 171 VAL A N 1
ATOM 1363 C CA . VAL A 1 171 ? 2.110 10.646 -2.513 1.00 86.25 171 VAL A CA 1
ATOM 1364 C C . VAL A 1 171 ? 2.126 9.278 -1.852 1.00 86.25 171 VAL A C 1
ATOM 1366 O O . VAL A 1 171 ? 1.200 8.484 -2.001 1.00 86.25 171 VAL A O 1
ATOM 1369 N N . VAL A 1 172 ? 3.192 9.015 -1.107 1.00 83.31 172 VAL A N 1
ATOM 1370 C CA . VAL A 1 172 ? 3.309 7.855 -0.221 1.00 83.31 172 VAL A CA 1
ATOM 1371 C C . VAL A 1 172 ? 3.303 8.375 1.202 1.00 83.31 172 VAL A C 1
ATOM 1373 O O . VAL A 1 172 ? 4.041 9.312 1.508 1.00 83.31 172 VAL A O 1
ATOM 1376 N N . THR A 1 173 ? 2.489 7.769 2.062 1.00 79.31 173 THR A N 1
ATOM 1377 C CA . THR A 1 173 ? 2.339 8.179 3.463 1.00 79.31 173 THR A CA 1
ATOM 1378 C C . THR A 1 173 ? 2.523 6.981 4.382 1.00 79.31 173 THR A C 1
ATOM 1380 O O . THR A 1 173 ? 1.922 5.933 4.155 1.00 79.31 173 THR A O 1
ATOM 1383 N N . GLY A 1 174 ? 3.302 7.143 5.451 1.00 74.75 174 GLY A N 1
ATOM 1384 C CA . GLY A 1 174 ? 3.551 6.067 6.401 1.00 74.75 174 GLY A CA 1
ATOM 1385 C C . GLY A 1 174 ? 4.541 6.418 7.507 1.00 74.75 174 GLY A C 1
ATOM 1386 O O . GLY A 1 174 ? 4.850 7.585 7.763 1.00 74.75 174 GLY A O 1
ATOM 1387 N N . TRP A 1 175 ? 5.010 5.373 8.184 1.00 73.06 175 TRP A N 1
ATOM 1388 C CA . TRP A 1 175 ? 6.038 5.423 9.232 1.00 73.06 175 TRP A CA 1
ATOM 1389 C C . TRP A 1 175 ? 7.267 4.596 8.843 1.00 73.06 175 TRP A C 1
ATOM 1391 O O . TRP A 1 175 ? 8.047 4.190 9.706 1.00 73.06 175 TRP A O 1
ATOM 1401 N N . GLY A 1 176 ? 7.429 4.312 7.550 1.00 66.38 176 GLY A N 1
ATOM 1402 C CA . GLY A 1 176 ? 8.560 3.580 7.023 1.00 66.38 176 GLY A CA 1
ATOM 1403 C C . GLY A 1 176 ? 9.890 4.224 7.385 1.00 66.38 176 GLY 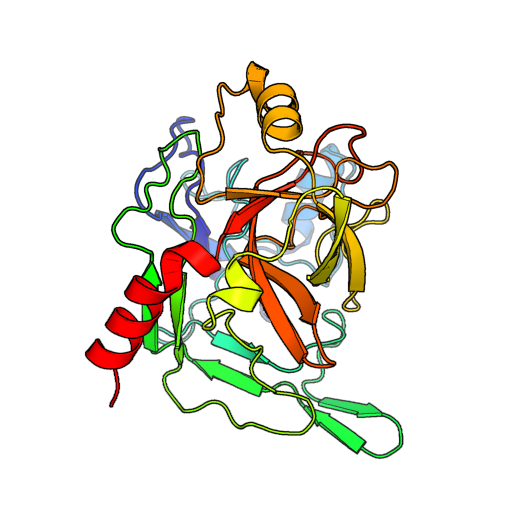A C 1
ATOM 1404 O O . GLY A 1 176 ? 10.011 5.421 7.652 1.00 66.38 176 GLY A O 1
ATOM 1405 N N . GLN A 1 177 ? 10.911 3.379 7.424 1.00 63.09 177 GLN A N 1
ATOM 1406 C CA . GLN A 1 177 ? 12.298 3.742 7.628 1.00 63.09 177 GLN A CA 1
ATOM 1407 C C . GLN A 1 177 ? 12.685 4.906 6.714 1.00 63.09 177 GLN A C 1
ATOM 1409 O O . GLN A 1 177 ? 12.325 4.950 5.554 1.00 63.09 177 GLN A O 1
ATOM 1414 N N . THR A 1 178 ? 13.455 5.849 7.224 1.00 62.84 178 THR A N 1
ATOM 1415 C CA . THR A 1 178 ? 14.101 6.885 6.415 1.00 62.84 178 THR A CA 1
ATOM 1416 C C . THR A 1 178 ? 15.610 6.683 6.467 1.00 62.84 178 THR A C 1
ATOM 1418 O O . THR A 1 178 ? 16.108 5.877 7.260 1.00 62.84 178 THR A O 1
ATOM 1421 N N . ASP A 1 179 ? 16.364 7.476 5.708 1.00 60.44 179 ASP A N 1
ATOM 1422 C CA . ASP A 1 179 ? 17.831 7.525 5.816 1.00 60.44 179 ASP A CA 1
ATOM 1423 C C . ASP A 1 179 ? 18.317 7.883 7.237 1.00 60.44 179 ASP A C 1
ATOM 1425 O O . ASP A 1 179 ? 19.464 7.628 7.593 1.00 60.44 179 ASP A O 1
ATOM 1429 N N . GLN A 1 180 ? 17.432 8.451 8.065 1.00 58.88 180 GLN A N 1
ATOM 1430 C CA . GLN A 1 180 ? 17.670 8.828 9.461 1.00 58.88 180 GLN A CA 1
ATOM 1431 C C . GLN A 1 180 ? 17.067 7.824 10.469 1.00 58.88 180 GLN A C 1
ATOM 1433 O O . GLN A 1 180 ? 17.010 8.107 11.664 1.00 58.88 180 GLN A O 1
ATOM 1438 N N . GLY A 1 181 ? 16.603 6.656 10.007 1.00 65.00 181 GLY A N 1
ATOM 1439 C CA . GLY A 1 181 ? 15.930 5.636 10.821 1.00 65.00 181 GLY A CA 1
ATOM 1440 C C . GLY A 1 181 ? 14.400 5.700 10.756 1.00 65.00 181 GLY A C 1
ATOM 1441 O O . GLY A 1 181 ? 13.829 6.439 9.953 1.00 65.00 181 GLY A O 1
ATOM 1442 N N . THR A 1 182 ? 13.727 4.885 11.572 1.00 68.62 182 THR A N 1
ATOM 1443 C CA . THR A 1 182 ? 12.257 4.807 11.617 1.00 68.62 182 THR A CA 1
ATOM 1444 C C . THR A 1 182 ? 11.680 6.033 12.327 1.00 68.62 182 THR A C 1
ATOM 1446 O O . THR A 1 182 ? 11.989 6.256 13.502 1.00 68.62 182 THR A O 1
ATOM 1449 N N . PRO A 1 183 ? 10.867 6.854 11.646 1.00 66.81 183 PRO A N 1
ATOM 1450 C CA . PRO A 1 183 ? 10.292 8.041 12.242 1.00 66.81 183 PRO A CA 1
ATOM 1451 C C . PRO A 1 183 ? 9.185 7.660 13.231 1.00 66.81 183 PRO A C 1
ATOM 1453 O O . PRO A 1 183 ? 8.343 6.809 12.966 1.00 66.81 183 PRO A O 1
ATOM 1456 N N . GLY A 1 184 ? 9.165 8.340 14.377 1.00 67.62 184 GLY A N 1
ATOM 1457 C CA . GLY A 1 184 ? 8.045 8.250 15.313 1.00 67.62 184 GLY A CA 1
ATOM 1458 C C . GLY A 1 184 ? 6.762 8.863 14.751 1.00 67.62 184 GLY A C 1
ATOM 1459 O O . GLY A 1 184 ? 5.675 8.311 14.901 1.00 67.62 184 GLY A O 1
ATOM 1460 N N . LEU A 1 185 ? 6.920 9.993 14.063 1.00 72.69 185 LEU A N 1
ATOM 1461 C CA . LEU A 1 185 ? 5.841 10.744 13.431 1.00 72.69 185 LEU A CA 1
ATOM 1462 C C . LEU A 1 185 ? 5.554 10.231 12.025 1.00 72.69 185 LEU A C 1
ATOM 1464 O O . LEU A 1 185 ? 6.491 9.907 11.294 1.00 72.69 185 LEU A O 1
ATOM 1468 N N . GLN A 1 186 ? 4.280 10.244 11.639 1.00 74.81 186 GLN A N 1
ATOM 1469 C CA . GLN A 1 186 ? 3.868 9.936 10.276 1.00 74.81 186 GLN A CA 1
ATOM 1470 C C . GLN A 1 186 ? 4.512 10.928 9.312 1.00 74.81 186 GLN A C 1
ATOM 1472 O O . GLN A 1 186 ? 4.613 12.126 9.594 1.00 74.81 186 GLN A O 1
ATOM 1477 N N . ARG A 1 187 ? 4.953 10.427 8.165 1.00 76.75 187 ARG A N 1
ATOM 1478 C CA . ARG A 1 187 ? 5.534 11.234 7.099 1.00 76.75 187 ARG A CA 1
ATOM 1479 C C . ARG A 1 187 ? 4.831 10.946 5.793 1.00 76.75 187 ARG A C 1
ATOM 1481 O O . ARG A 1 187 ? 4.227 9.892 5.617 1.00 76.75 187 ARG A O 1
ATOM 1488 N N . HIS A 1 188 ? 4.962 11.891 4.879 1.00 81.62 188 HIS A N 1
ATOM 1489 C CA . HIS A 1 188 ? 4.604 11.697 3.491 1.00 81.62 188 HIS A CA 1
ATOM 1490 C C . HIS A 1 188 ? 5.742 12.184 2.597 1.00 81.62 188 HIS A C 1
ATOM 1492 O O . HIS A 1 188 ? 6.527 13.056 2.985 1.00 81.62 188 HIS A O 1
ATOM 1498 N N . VAL A 1 189 ? 5.826 11.621 1.399 1.00 80.75 189 VAL A N 1
ATOM 1499 C CA . VAL A 1 189 ? 6.793 12.012 0.375 1.00 80.75 189 VAL A CA 1
ATOM 1500 C C . VAL A 1 189 ? 6.119 12.002 -0.989 1.00 80.75 189 VAL A C 1
ATOM 1502 O O . VAL A 1 189 ? 5.331 11.104 -1.293 1.00 80.75 189 VAL A O 1
ATOM 1505 N N . THR A 1 190 ? 6.422 13.016 -1.797 1.00 86.00 190 THR A N 1
ATOM 1506 C CA . THR A 1 190 ? 6.040 13.040 -3.209 1.00 86.00 190 THR A CA 1
ATOM 1507 C C . THR A 1 190 ? 7.048 12.224 -4.005 1.00 86.00 190 THR A C 1
ATOM 1509 O O . THR A 1 190 ? 8.255 12.430 -3.878 1.00 86.00 190 THR A O 1
ATOM 1512 N N . VAL A 1 191 ? 6.549 11.298 -4.816 1.00 86.88 191 VAL A N 1
ATOM 1513 C CA . VAL A 1 191 ? 7.331 10.381 -5.648 1.00 86.88 191 VAL A CA 1
ATOM 1514 C C . VAL A 1 191 ? 6.848 10.445 -7.092 1.00 86.88 191 VAL A C 1
ATOM 1516 O O . VAL A 1 191 ? 5.687 10.752 -7.357 1.00 86.88 191 VAL A O 1
ATOM 1519 N N . ILE A 1 192 ? 7.742 10.146 -8.032 1.00 90.75 192 ILE A N 1
ATOM 1520 C CA . ILE A 1 192 ? 7.455 10.220 -9.468 1.00 90.75 192 ILE A CA 1
ATOM 1521 C C . ILE A 1 192 ? 7.247 8.822 -10.037 1.00 90.75 192 ILE A C 1
ATOM 1523 O O . ILE A 1 192 ? 8.091 7.946 -9.847 1.00 90.75 192 ILE A O 1
ATOM 1527 N N . GLY A 1 193 ? 6.149 8.612 -10.759 1.00 93.12 193 GLY A N 1
ATOM 1528 C CA . GLY A 1 193 ? 5.926 7.378 -11.500 1.00 93.12 193 GLY A CA 1
ATOM 1529 C C . GLY A 1 193 ? 6.917 7.220 -12.652 1.00 93.12 193 GLY A C 1
ATOM 1530 O O . GLY A 1 193 ? 7.298 8.185 -13.309 1.00 93.12 193 GLY A O 1
ATOM 1531 N N . GLN A 1 194 ? 7.348 5.989 -12.889 1.00 92.44 194 GLN A N 1
ATOM 1532 C CA . GLN A 1 194 ? 8.330 5.640 -13.906 1.00 92.44 194 GLN A CA 1
ATOM 1533 C C . GLN A 1 194 ? 7.736 4.660 -14.907 1.00 92.44 194 GLN A C 1
ATOM 1535 O O . GLN A 1 194 ? 6.870 3.837 -14.592 1.00 92.44 194 GLN A O 1
ATOM 1540 N N . ASN A 1 195 ? 8.288 4.665 -16.114 1.00 92.94 195 ASN A N 1
ATOM 1541 C CA . ASN A 1 195 ? 8.056 3.586 -17.050 1.00 92.94 195 ASN A CA 1
ATOM 1542 C C . ASN A 1 195 ? 8.476 2.238 -16.433 1.00 92.94 195 ASN A C 1
ATOM 1544 O O . ASN A 1 195 ? 9.567 2.099 -15.878 1.00 92.94 195 ASN A O 1
ATOM 1548 N N . LYS A 1 196 ? 7.637 1.215 -16.611 1.00 92.06 196 LYS A N 1
ATOM 1549 C CA . LYS A 1 196 ? 7.878 -0.166 -16.164 1.00 92.06 196 LYS A CA 1
ATOM 1550 C C . LYS A 1 196 ? 9.287 -0.683 -16.492 1.00 92.06 196 LYS A C 1
ATOM 1552 O O . LYS A 1 196 ? 9.895 -1.362 -15.669 1.00 92.06 196 LYS A O 1
ATOM 1557 N N . SER A 1 197 ? 9.825 -0.324 -17.660 1.00 92.31 197 SER A N 1
ATOM 1558 C CA . SER A 1 197 ? 11.163 -0.744 -18.095 1.00 92.31 197 SER A CA 1
ATOM 1559 C C . SER A 1 197 ? 12.294 -0.266 -17.178 1.00 92.31 197 SER A C 1
ATOM 1561 O O . SER A 1 197 ? 13.363 -0.874 -17.169 1.00 92.31 197 SER A O 1
ATOM 1563 N N . VAL A 1 198 ? 12.084 0.799 -16.397 1.00 91.69 198 VAL A N 1
ATOM 1564 C CA . VAL A 1 198 ? 13.034 1.258 -15.376 1.00 91.69 198 VAL A CA 1
ATOM 1565 C C . VAL A 1 198 ? 13.126 0.228 -14.252 1.00 91.69 198 VAL A C 1
ATOM 1567 O O . VAL A 1 198 ? 14.228 -0.190 -13.907 1.00 91.69 198 VAL A O 1
ATOM 1570 N N . CYS A 1 199 ? 11.987 -0.242 -13.738 1.00 91.12 199 CYS A N 1
ATOM 1571 C CA . CYS A 1 199 ? 11.958 -1.303 -12.733 1.00 91.12 199 CYS A CA 1
ATOM 1572 C C . CYS A 1 199 ? 12.448 -2.638 -13.297 1.00 91.12 199 CYS A C 1
ATOM 1574 O O . CYS A 1 199 ? 13.271 -3.279 -12.657 1.00 91.12 199 CYS A O 1
ATOM 1576 N N . ASP A 1 200 ? 12.029 -3.031 -14.506 1.00 92.75 200 ASP A N 1
ATOM 1577 C CA . ASP A 1 200 ? 12.512 -4.280 -15.121 1.00 92.75 200 ASP A CA 1
ATOM 1578 C C . ASP A 1 200 ? 14.052 -4.313 -15.185 1.00 92.75 200 ASP A C 1
ATOM 1580 O O . ASP A 1 200 ? 14.668 -5.331 -14.893 1.00 92.75 200 ASP A O 1
ATOM 1584 N N . LYS A 1 201 ? 14.690 -3.175 -15.498 1.00 92.06 201 LYS A N 1
ATOM 1585 C CA . LYS A 1 201 ? 16.155 -3.041 -15.468 1.00 92.06 201 LYS A CA 1
ATOM 1586 C C . LYS A 1 201 ? 16.722 -3.039 -14.048 1.00 92.06 201 LYS A C 1
ATOM 1588 O O . LYS A 1 201 ? 17.774 -3.627 -13.817 1.00 92.06 201 LYS A O 1
ATOM 1593 N N . ALA A 1 202 ? 16.066 -2.359 -13.107 1.00 88.00 202 ALA A N 1
ATOM 1594 C CA . ALA A 1 202 ? 16.529 -2.259 -11.723 1.00 88.00 202 ALA A CA 1
ATOM 1595 C C . ALA A 1 202 ? 16.516 -3.614 -10.994 1.00 88.00 202 ALA A C 1
ATOM 1597 O O . ALA A 1 202 ? 17.381 -3.855 -10.149 1.00 88.00 202 ALA A O 1
ATOM 1598 N N . PHE A 1 203 ? 15.574 -4.494 -11.347 1.00 88.38 203 PHE A N 1
ATOM 1599 C CA . PHE A 1 203 ? 15.398 -5.818 -10.749 1.00 88.38 203 PHE A CA 1
ATOM 1600 C C . PHE A 1 203 ? 15.829 -6.985 -11.665 1.00 88.38 203 PHE A C 1
ATOM 1602 O O . PHE A 1 203 ? 15.483 -8.142 -11.407 1.00 88.38 203 PHE A O 1
ATOM 1609 N N . ASP A 1 204 ? 16.617 -6.710 -12.711 1.00 90.31 204 ASP A N 1
ATOM 1610 C CA . ASP A 1 204 ? 17.066 -7.713 -13.692 1.00 90.31 204 ASP A CA 1
ATOM 1611 C C . ASP A 1 204 ? 17.889 -8.841 -13.041 1.00 90.31 204 ASP A C 1
ATOM 1613 O O . ASP A 1 204 ? 17.694 -10.025 -13.322 1.00 90.31 204 ASP A O 1
ATOM 1617 N N . LEU A 1 205 ? 18.743 -8.501 -12.065 1.00 87.38 205 LEU A N 1
ATOM 1618 C CA . LEU A 1 205 ? 19.535 -9.483 -11.309 1.00 87.38 205 LEU A CA 1
ATOM 1619 C C . LEU A 1 205 ? 18.658 -10.456 -10.508 1.00 87.38 205 LEU A C 1
ATOM 1621 O O . LEU A 1 205 ? 19.023 -11.618 -10.327 1.00 87.38 205 LEU A O 1
ATOM 1625 N N . GLN A 1 206 ? 17.501 -9.990 -10.041 1.00 86.81 206 GLN A N 1
ATOM 1626 C CA . GLN A 1 206 ? 16.497 -10.778 -9.334 1.00 86.81 206 GLN A CA 1
ATOM 1627 C C . GLN A 1 206 ? 15.574 -11.537 -10.300 1.00 86.81 206 GLN A C 1
ATOM 1629 O O . GLN A 1 206 ? 14.745 -12.322 -9.845 1.00 86.81 206 GLN A O 1
ATOM 1634 N N . ARG A 1 207 ? 15.733 -11.341 -11.620 1.00 89.44 207 ARG A N 1
ATOM 1635 C CA . ARG A 1 207 ? 14.883 -11.900 -12.684 1.00 89.44 207 ARG A CA 1
ATOM 1636 C C . ARG A 1 207 ? 13.406 -11.559 -12.496 1.00 89.44 207 ARG A C 1
ATOM 1638 O O . ARG A 1 207 ? 12.532 -12.365 -12.818 1.00 89.44 207 ARG A O 1
ATOM 1645 N N . ILE A 1 208 ? 13.143 -10.372 -11.957 1.00 89.69 208 ILE A N 1
ATOM 1646 C CA . ILE A 1 208 ? 11.791 -9.865 -11.756 1.00 89.69 208 ILE A CA 1
ATOM 1647 C C . ILE A 1 208 ? 11.391 -9.082 -12.995 1.00 89.69 208 ILE A C 1
ATOM 1649 O O . ILE A 1 208 ? 12.069 -8.141 -13.401 1.00 89.69 208 ILE A O 1
ATOM 1653 N N . VAL A 1 209 ? 10.256 -9.461 -13.570 1.00 92.94 209 VAL A N 1
ATOM 1654 C CA . VAL A 1 209 ? 9.629 -8.742 -14.673 1.00 92.94 209 VAL A CA 1
ATOM 1655 C C . VAL A 1 209 ? 8.264 -8.291 -14.200 1.00 92.94 209 VAL A C 1
ATOM 1657 O O . VAL A 1 209 ? 7.395 -9.117 -13.901 1.00 92.94 209 VAL A O 1
ATOM 1660 N N . LEU A 1 210 ? 8.067 -6.974 -14.160 1.00 93.62 210 LEU A N 1
ATOM 1661 C CA . LEU A 1 210 ? 6.799 -6.411 -13.718 1.00 93.62 210 LEU A CA 1
ATOM 1662 C C . LEU A 1 210 ? 5.668 -6.890 -14.641 1.00 93.62 210 LEU A C 1
ATOM 1664 O O . LEU A 1 210 ? 5.866 -7.167 -15.828 1.00 93.62 210 LEU A O 1
ATOM 1668 N N . SER A 1 211 ? 4.459 -6.969 -14.106 1.00 94.44 211 SER A N 1
ATOM 1669 C CA . SER A 1 211 ? 3.237 -7.167 -14.892 1.00 94.44 211 SER A CA 1
ATOM 1670 C C . SER A 1 211 ? 2.510 -5.836 -15.122 1.00 94.44 211 SER A C 1
ATOM 1672 O O . SER A 1 211 ? 2.963 -4.787 -14.669 1.00 94.44 211 SER A O 1
ATOM 1674 N N . LYS A 1 212 ? 1.370 -5.865 -15.824 1.00 93.50 212 LYS A N 1
ATOM 1675 C CA . LYS A 1 212 ? 0.464 -4.704 -15.932 1.00 93.50 212 LYS A CA 1
ATOM 1676 C C . LYS A 1 212 ? -0.211 -4.347 -14.597 1.00 93.50 212 LYS A C 1
ATOM 1678 O O . LYS A 1 212 ? -0.715 -3.239 -14.444 1.00 93.50 212 LYS A O 1
ATOM 1683 N N . ASP A 1 213 ? -0.221 -5.290 -13.655 1.00 94.75 213 ASP A N 1
ATOM 1684 C CA . ASP A 1 213 ? -0.854 -5.160 -12.341 1.00 94.75 213 ASP A CA 1
ATOM 1685 C C . ASP A 1 213 ? 0.092 -4.548 -11.302 1.00 94.75 213 ASP A C 1
ATOM 1687 O O . ASP A 1 213 ? -0.222 -4.510 -10.114 1.00 94.75 213 ASP A O 1
ATOM 1691 N N . GLN A 1 214 ? 1.255 -4.075 -11.753 1.00 95.88 214 GLN A N 1
ATOM 1692 C CA . GLN A 1 214 ? 2.291 -3.473 -10.933 1.00 95.88 214 GLN A CA 1
ATOM 1693 C C . GLN A 1 214 ? 2.712 -2.121 -11.509 1.00 95.88 214 GLN A C 1
ATOM 1695 O O . GLN A 1 214 ? 2.796 -1.939 -12.723 1.00 95.88 214 GLN A O 1
ATOM 1700 N N . LEU A 1 215 ? 2.997 -1.178 -10.619 1.00 94.75 215 LEU A N 1
ATOM 1701 C CA . LEU A 1 215 ? 3.454 0.169 -10.930 1.00 94.75 215 LEU A CA 1
ATOM 1702 C C . LEU A 1 215 ? 4.914 0.318 -10.512 1.00 94.75 215 LEU A C 1
ATOM 1704 O O . LEU A 1 215 ? 5.331 -0.219 -9.487 1.00 94.75 215 LEU A O 1
ATOM 1708 N N . CYS A 1 216 ? 5.668 1.077 -11.300 1.00 93.19 216 CYS A N 1
ATOM 1709 C CA . CYS A 1 216 ? 7.049 1.436 -11.009 1.00 93.19 216 CYS A CA 1
ATOM 1710 C C . CYS A 1 216 ? 7.085 2.888 -10.533 1.00 93.19 216 CYS A C 1
ATOM 1712 O O . CYS A 1 216 ? 6.704 3.776 -11.293 1.00 93.19 216 CYS A O 1
ATOM 1714 N N . ILE A 1 217 ? 7.493 3.139 -9.290 1.00 90.44 217 ILE A N 1
ATOM 1715 C CA . ILE A 1 217 ? 7.376 4.456 -8.650 1.00 90.44 217 ILE A CA 1
ATOM 1716 C C . ILE A 1 217 ? 8.685 4.813 -7.937 1.00 90.44 217 ILE A C 1
ATOM 1718 O O . ILE A 1 217 ? 9.249 3.995 -7.217 1.00 90.44 217 ILE A O 1
ATOM 1722 N N . GLY A 1 218 ? 9.165 6.044 -8.102 1.00 87.12 218 GLY A N 1
ATOM 1723 C CA . GLY A 1 218 ? 10.396 6.539 -7.481 1.00 87.12 218 GLY A CA 1
ATOM 1724 C C . GLY A 1 218 ? 11.650 6.254 -8.314 1.00 87.12 218 GLY A C 1
ATOM 1725 O O . GLY A 1 218 ? 11.613 6.245 -9.541 1.00 87.12 218 GLY A O 1
ATOM 1726 N N . GLY A 1 219 ? 12.785 6.058 -7.651 1.00 71.94 219 GLY A N 1
ATOM 1727 C CA . GLY A 1 219 ? 14.116 5.883 -8.241 1.00 71.94 219 GLY A CA 1
ATOM 1728 C C . GLY A 1 219 ? 14.894 7.189 -8.446 1.00 71.94 219 GLY A C 1
ATOM 1729 O O . GLY A 1 219 ? 16.047 7.151 -8.896 1.00 71.94 219 GLY A O 1
ATOM 1730 N N . SER A 1 220 ? 14.289 8.330 -8.102 1.00 67.62 220 SER A N 1
ATOM 1731 C CA . SER A 1 220 ? 14.900 9.663 -8.126 1.00 67.62 220 SER A CA 1
ATOM 1732 C C . SER A 1 220 ? 15.669 9.921 -6.827 1.00 67.62 220 SER A C 1
ATOM 1734 O O . SER A 1 220 ? 15.207 9.581 -5.743 1.00 67.62 220 SER A O 1
ATOM 1736 N N . ILE A 1 221 ? 16.849 10.551 -6.916 1.00 58.94 221 ILE A N 1
ATOM 1737 C CA . ILE A 1 221 ? 17.721 10.800 -5.751 1.00 58.94 221 ILE A CA 1
ATOM 1738 C C . ILE A 1 221 ? 16.940 11.519 -4.637 1.00 58.94 221 ILE A C 1
ATOM 1740 O O . ILE A 1 221 ? 16.502 12.651 -4.824 1.00 58.94 221 ILE A O 1
ATOM 1744 N N . GLY A 1 222 ? 16.828 10.876 -3.471 1.00 55.12 222 GLY A N 1
ATOM 1745 C CA . GLY A 1 222 ? 16.247 11.465 -2.260 1.00 55.12 222 GLY A CA 1
ATOM 1746 C C . GLY A 1 222 ? 14.715 11.469 -2.186 1.00 55.12 222 GLY A C 1
ATOM 1747 O O . GLY A 1 222 ? 14.177 12.103 -1.282 1.00 55.12 222 GLY A O 1
ATOM 1748 N N . GLN A 1 223 ? 14.016 10.791 -3.104 1.00 57.62 223 GLN A N 1
ATOM 1749 C CA . GLN A 1 223 ? 12.547 10.711 -3.147 1.00 57.62 223 GLN A CA 1
ATOM 1750 C C . GLN A 1 223 ? 12.083 9.263 -3.372 1.00 57.62 223 GLN A C 1
ATOM 1752 O O . GLN A 1 223 ? 11.469 8.951 -4.392 1.00 57.62 223 GLN A O 1
ATOM 1757 N N . ASP A 1 224 ? 12.398 8.378 -2.423 1.00 56.06 224 ASP A N 1
ATOM 1758 C CA . ASP A 1 224 ? 12.042 6.957 -2.492 1.00 56.06 224 ASP A CA 1
ATOM 1759 C C . ASP A 1 224 ? 11.238 6.514 -1.264 1.00 56.06 224 ASP A C 1
ATOM 1761 O O . ASP A 1 224 ? 11.534 6.902 -0.133 1.00 56.06 224 ASP A O 1
ATOM 1765 N N . SER A 1 225 ? 10.243 5.656 -1.496 1.00 52.44 225 SER A N 1
ATOM 1766 C CA . SER A 1 225 ? 9.581 4.867 -0.457 1.00 52.44 225 SER A CA 1
ATOM 1767 C C . SER A 1 225 ? 10.516 3.793 0.087 1.00 52.44 225 SER A C 1
ATOM 1769 O O . SER A 1 225 ? 11.328 3.223 -0.647 1.00 52.44 225 SER A O 1
ATOM 1771 N N . CYS A 1 226 ? 10.361 3.467 1.359 1.00 58.03 226 CYS A N 1
ATOM 1772 C CA . CYS A 1 226 ? 11.344 2.706 2.106 1.00 58.03 226 CYS A CA 1
ATOM 1773 C C . CYS A 1 226 ? 10.783 1.447 2.764 1.00 58.03 226 CYS A C 1
ATOM 1775 O O . CYS A 1 226 ? 9.583 1.177 2.756 1.00 58.03 226 CYS A O 1
ATOM 1777 N N . ARG A 1 227 ? 11.675 0.671 3.396 1.00 53.19 227 ARG A N 1
ATOM 1778 C CA . ARG A 1 227 ? 11.279 -0.421 4.296 1.00 53.19 227 ARG A CA 1
ATOM 1779 C C . ARG A 1 227 ? 10.317 0.092 5.363 1.00 53.19 227 ARG A C 1
ATOM 1781 O O . ARG A 1 227 ? 10.607 1.094 5.996 1.00 53.19 227 ARG A O 1
ATOM 1788 N N . GLY A 1 228 ? 9.243 -0.639 5.635 1.00 52.12 228 GLY A N 1
ATOM 1789 C CA . GLY A 1 228 ? 8.291 -0.295 6.699 1.00 52.12 228 GLY A CA 1
ATOM 1790 C C . GLY A 1 228 ? 7.067 0.500 6.240 1.00 52.12 228 GLY A C 1
ATOM 1791 O O . GLY A 1 228 ? 6.181 0.714 7.057 1.00 52.12 228 GLY A O 1
ATOM 1792 N N . ASP A 1 229 ? 6.984 0.855 4.954 1.00 56.41 229 ASP A N 1
ATOM 1793 C CA . ASP A 1 229 ? 5.740 1.319 4.323 1.00 56.41 229 ASP A CA 1
ATOM 1794 C C . ASP A 1 229 ? 4.995 0.187 3.589 1.00 56.41 229 ASP A C 1
ATOM 1796 O O . ASP A 1 229 ? 4.017 0.460 2.906 1.00 56.41 229 ASP A O 1
ATOM 1800 N N . SER A 1 230 ? 5.440 -1.076 3.678 1.00 66.50 230 SER A N 1
ATOM 1801 C CA . SER A 1 230 ? 4.795 -2.222 3.009 1.00 66.50 230 SER A CA 1
ATOM 1802 C C . SER A 1 230 ? 3.304 -2.313 3.348 1.00 66.50 230 SER A C 1
ATOM 1804 O O . SER A 1 230 ? 2.920 -2.204 4.511 1.00 66.50 230 SER A O 1
ATOM 1806 N N . GLY A 1 231 ? 2.462 -2.495 2.330 1.00 73.88 231 GLY A N 1
ATOM 1807 C CA . GLY A 1 231 ? 1.002 -2.419 2.457 1.00 73.88 231 GLY A CA 1
ATOM 1808 C C . GLY A 1 231 ? 0.443 -0.991 2.559 1.00 73.88 231 GLY A C 1
ATOM 1809 O O . GLY A 1 231 ? -0.772 -0.807 2.590 1.00 73.88 231 GLY A O 1
ATOM 1810 N N . GLY A 1 232 ? 1.306 0.025 2.607 1.00 77.75 232 GLY A N 1
ATOM 1811 C CA . GLY A 1 232 ? 0.939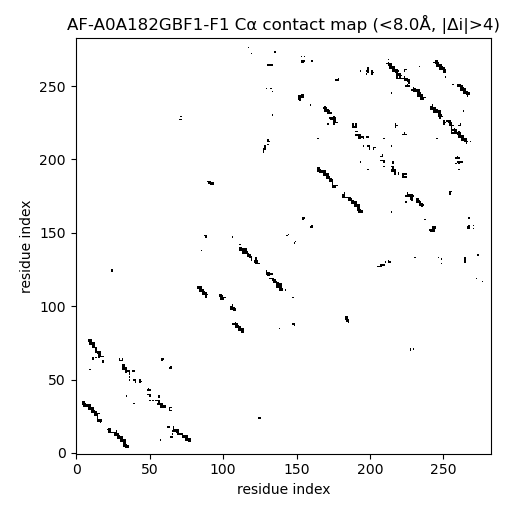 1.432 2.688 1.00 77.75 232 GLY A CA 1
ATOM 1812 C C . GLY A 1 232 ? 0.367 1.986 1.378 1.00 77.75 232 GLY A C 1
ATOM 1813 O O . GLY A 1 232 ? 0.557 1.402 0.305 1.00 77.75 232 GLY A O 1
ATOM 1814 N N . PRO A 1 233 ? -0.344 3.123 1.446 1.00 84.25 233 PRO A N 1
ATOM 1815 C CA . PRO A 1 233 ? -1.032 3.687 0.297 1.00 84.25 233 PRO A CA 1
ATOM 1816 C C . PRO A 1 233 ? -0.090 4.485 -0.616 1.00 84.25 233 PRO A C 1
ATOM 1818 O O . PRO A 1 233 ? 0.732 5.279 -0.154 1.00 84.25 233 PRO A O 1
ATOM 1821 N N . LEU A 1 234 ? -0.287 4.332 -1.925 1.00 87.31 234 LEU A N 1
ATOM 1822 C CA . LEU A 1 234 ? 0.148 5.272 -2.955 1.00 87.31 234 LEU A CA 1
ATOM 1823 C C . LEU A 1 234 ? -1.074 6.039 -3.452 1.00 87.31 234 LEU A C 1
ATOM 1825 O O . LEU A 1 234 ? -1.966 5.449 -4.071 1.00 87.31 234 LEU A O 1
ATOM 1829 N N . THR A 1 235 ? -1.117 7.343 -3.204 1.00 88.38 235 THR A N 1
ATOM 1830 C CA . THR A 1 235 ? -2.250 8.188 -3.580 1.00 88.38 235 THR A CA 1
ATOM 1831 C C . THR A 1 235 ? -1.901 9.189 -4.669 1.00 88.38 235 THR A C 1
ATOM 1833 O O . THR A 1 235 ? -0.746 9.565 -4.864 1.00 88.38 235 THR A O 1
ATOM 1836 N N . ARG A 1 236 ? -2.928 9.632 -5.391 1.00 89.38 236 ARG A N 1
ATOM 1837 C CA . ARG A 1 236 ? -2.857 10.750 -6.334 1.00 89.38 236 ARG A CA 1
ATOM 1838 C C . ARG A 1 236 ? -4.077 11.632 -6.147 1.00 89.38 236 ARG A C 1
ATOM 1840 O O . ARG A 1 236 ? -5.190 11.116 -6.034 1.00 89.38 236 ARG A O 1
ATOM 1847 N N . GLU A 1 237 ? -3.870 12.939 -6.160 1.00 90.19 237 GLU A N 1
ATOM 1848 C CA . GLU A 1 237 ? -4.965 13.901 -6.174 1.00 90.19 237 GLU A CA 1
ATOM 1849 C C . GLU A 1 237 ? -5.439 14.151 -7.611 1.00 90.19 237 GLU A C 1
ATOM 1851 O O . GLU A 1 237 ? -4.637 14.346 -8.525 1.00 90.19 237 GLU A O 1
ATOM 1856 N N . HIS A 1 238 ? -6.752 14.141 -7.817 1.00 89.19 238 HIS A N 1
ATOM 1857 C CA . HIS A 1 238 ? -7.388 14.582 -9.051 1.00 89.19 238 HIS A CA 1
ATOM 1858 C C . HIS A 1 238 ? -8.688 15.305 -8.702 1.00 89.19 238 HIS A C 1
ATOM 1860 O O . HIS A 1 238 ? -9.508 14.761 -7.967 1.00 89.19 238 HIS A O 1
ATOM 1866 N N . GLU A 1 239 ? -8.857 16.532 -9.202 1.00 90.25 239 GLU A N 1
ATOM 1867 C CA . GLU A 1 239 ? -10.024 17.381 -8.910 1.00 90.25 239 GLU A CA 1
ATOM 1868 C C . GLU A 1 239 ? -10.316 17.511 -7.399 1.00 90.25 239 GLU A C 1
ATOM 1870 O O . GLU A 1 239 ? -11.459 17.408 -6.963 1.00 90.25 239 GLU A O 1
ATOM 1875 N N . LEU A 1 240 ? -9.267 17.739 -6.593 1.00 87.75 240 LEU A N 1
ATOM 1876 C CA . LEU A 1 240 ? -9.325 17.872 -5.124 1.00 87.75 240 LEU A CA 1
ATOM 1877 C C . LEU A 1 240 ? -9.728 16.589 -4.370 1.00 87.75 240 LEU A C 1
ATOM 1879 O O . LEU A 1 240 ? -9.993 16.630 -3.167 1.00 87.75 240 LEU A O 1
ATOM 1883 N N . VAL A 1 241 ? -9.757 15.442 -5.052 1.00 84.75 241 VAL A N 1
ATOM 1884 C CA . VAL A 1 241 ? -10.051 14.132 -4.460 1.00 84.75 241 VAL A CA 1
ATOM 1885 C C . VAL A 1 241 ? -8.803 13.257 -4.494 1.00 84.75 241 VAL A C 1
ATOM 1887 O O . VAL A 1 241 ? -8.143 13.129 -5.523 1.00 84.75 241 VAL A O 1
ATOM 1890 N N . ASN A 1 242 ? -8.489 12.625 -3.363 1.00 82.75 242 ASN A N 1
ATOM 1891 C CA . ASN A 1 242 ? -7.374 11.689 -3.251 1.00 82.75 242 ASN A CA 1
ATOM 1892 C C . ASN A 1 242 ? -7.835 10.265 -3.569 1.00 82.75 242 ASN A C 1
ATOM 1894 O O . ASN A 1 242 ? -8.709 9.719 -2.893 1.00 82.75 242 ASN A O 1
ATOM 1898 N N . TYR A 1 243 ? -7.206 9.660 -4.573 1.00 87.12 243 TYR A N 1
ATOM 1899 C CA . TYR A 1 243 ? -7.470 8.292 -5.004 1.00 87.12 243 TYR A CA 1
ATOM 1900 C C . TYR A 1 243 ? -6.331 7.362 -4.600 1.00 87.12 243 TYR A C 1
ATOM 1902 O O . TYR A 1 243 ? -5.162 7.711 -4.768 1.00 87.12 243 TYR A O 1
ATOM 1910 N N . LEU A 1 244 ? -6.666 6.163 -4.123 1.00 90.50 244 LEU A N 1
ATOM 1911 C CA . LEU A 1 244 ? -5.714 5.083 -3.883 1.00 90.50 244 LEU A CA 1
ATOM 1912 C C . LEU A 1 244 ? -5.348 4.424 -5.216 1.00 90.50 244 LEU A C 1
ATOM 1914 O O . LEU A 1 244 ? -6.121 3.650 -5.776 1.00 90.50 244 LEU A O 1
ATOM 1918 N N . ILE A 1 245 ? -4.168 4.750 -5.734 1.00 94.25 245 ILE A N 1
ATOM 1919 C CA . ILE A 1 245 ? -3.689 4.254 -7.030 1.00 94.25 245 ILE A CA 1
ATOM 1920 C C . ILE A 1 245 ? -2.915 2.947 -6.870 1.00 94.25 245 ILE A C 1
ATOM 1922 O O . ILE A 1 245 ? -2.974 2.077 -7.740 1.00 94.25 245 ILE A O 1
ATOM 1926 N N . GLY A 1 246 ? -2.210 2.783 -5.752 1.00 91.56 246 GLY A N 1
ATOM 1927 C CA . GLY A 1 246 ? -1.442 1.575 -5.506 1.00 91.56 246 GLY A CA 1
ATOM 1928 C C . GLY A 1 246 ? -1.235 1.246 -4.037 1.00 91.56 246 GLY A C 1
ATOM 1929 O O . GLY A 1 246 ? -1.497 2.060 -3.153 1.00 91.56 246 GLY A O 1
ATOM 1930 N N . VAL A 1 247 ? -0.732 0.038 -3.807 1.00 87.00 247 VAL A N 1
ATOM 1931 C CA . VAL A 1 247 ? -0.316 -0.467 -2.493 1.00 87.00 247 VAL A CA 1
ATOM 1932 C C . VAL A 1 247 ? 1.170 -0.799 -2.559 1.00 87.00 247 VAL A C 1
ATOM 1934 O O . VAL A 1 247 ? 1.603 -1.450 -3.509 1.00 87.00 247 VAL A O 1
ATOM 1937 N N . VAL A 1 248 ? 1.961 -0.327 -1.593 1.00 85.75 248 VAL A N 1
ATOM 1938 C CA . VAL A 1 248 ? 3.406 -0.610 -1.527 1.00 85.75 248 VAL A CA 1
ATOM 1939 C C . VAL A 1 248 ? 3.615 -2.122 -1.425 1.00 85.75 248 VAL A C 1
ATOM 1941 O O . VAL A 1 248 ? 3.164 -2.727 -0.454 1.00 85.75 248 VAL A O 1
ATOM 1944 N N . SER A 1 249 ? 4.328 -2.716 -2.385 1.00 85.12 249 SER A N 1
ATOM 1945 C CA . SER A 1 249 ? 4.618 -4.155 -2.404 1.00 85.12 249 SER A CA 1
ATOM 1946 C C . SER A 1 249 ? 6.073 -4.413 -1.999 1.00 85.12 249 SER A C 1
ATOM 1948 O O . SER A 1 249 ? 6.361 -4.749 -0.847 1.00 85.12 249 SER A O 1
ATOM 1950 N N . PHE A 1 250 ? 7.029 -4.153 -2.895 1.00 82.62 250 PHE A N 1
ATOM 1951 C CA . PHE A 1 250 ? 8.456 -4.364 -2.634 1.00 82.62 250 PHE A CA 1
ATOM 1952 C C . PHE A 1 250 ? 9.327 -3.287 -3.284 1.00 82.62 250 PHE A C 1
ATOM 1954 O O . PHE A 1 250 ? 8.878 -2.500 -4.109 1.00 82.62 250 PHE A O 1
ATOM 1961 N N . GLY A 1 251 ? 10.603 -3.235 -2.914 1.00 78.31 251 GLY A N 1
ATOM 1962 C CA . GLY A 1 251 ? 11.534 -2.242 -3.440 1.00 78.31 251 GLY A CA 1
ATOM 1963 C C . GLY A 1 251 ? 12.979 -2.541 -3.067 1.00 78.31 251 GLY A C 1
ATOM 1964 O O . GLY A 1 251 ? 13.315 -3.651 -2.641 1.00 78.31 251 GLY A O 1
ATOM 1965 N N . ALA A 1 252 ? 13.840 -1.532 -3.211 1.00 66.25 252 ALA A N 1
ATOM 1966 C CA . ALA A 1 252 ? 15.250 -1.630 -2.855 1.00 66.25 252 ALA A CA 1
ATOM 1967 C C . ALA A 1 252 ? 15.446 -2.061 -1.392 1.00 66.25 252 ALA A C 1
ATOM 1969 O O . ALA A 1 252 ? 14.735 -1.627 -0.486 1.00 66.25 252 ALA A O 1
ATOM 1970 N N . TYR A 1 253 ? 16.495 -2.848 -1.127 1.00 61.03 253 TYR A N 1
ATOM 1971 C CA . TYR A 1 253 ? 16.861 -3.208 0.248 1.00 61.03 253 TYR A CA 1
ATOM 1972 C C . TYR A 1 253 ? 17.214 -1.969 1.088 1.00 61.03 253 TYR A C 1
ATOM 1974 O O . TYR A 1 253 ? 16.914 -1.937 2.281 1.00 61.03 253 TYR A O 1
ATOM 1982 N N . LYS A 1 254 ? 17.871 -0.971 0.480 1.00 62.66 254 LYS A N 1
ATOM 1983 C CA . LYS A 1 254 ? 18.249 0.291 1.124 1.00 62.66 254 LYS A CA 1
ATOM 1984 C C . LYS A 1 254 ? 17.385 1.431 0.589 1.00 62.66 254 LYS A C 1
ATOM 1986 O O . LYS A 1 254 ? 17.289 1.609 -0.624 1.00 62.66 254 LYS A O 1
ATOM 1991 N N . CYS A 1 255 ? 16.834 2.215 1.507 1.00 62.81 255 CYS A N 1
ATOM 1992 C CA . CYS A 1 255 ? 16.240 3.519 1.234 1.00 62.81 255 CYS A CA 1
ATOM 1993 C C . CYS A 1 255 ? 17.138 4.406 0.371 1.00 62.81 255 CYS A C 1
ATOM 1995 O O . CYS A 1 255 ? 18.361 4.359 0.523 1.00 62.81 255 CYS A O 1
ATOM 1997 N N . GLY A 1 256 ? 16.534 5.183 -0.533 1.00 59.16 256 GLY A N 1
ATOM 1998 C CA . GLY A 1 256 ? 17.255 6.163 -1.348 1.00 59.16 256 GLY A CA 1
ATOM 1999 C C . GLY A 1 256 ? 18.291 5.554 -2.299 1.00 59.16 256 GLY A C 1
ATOM 2000 O O . GLY A 1 256 ? 19.243 6.234 -2.698 1.00 59.16 256 GLY A O 1
ATOM 2001 N N . THR A 1 257 ? 18.168 4.263 -2.639 1.00 68.00 257 THR A N 1
ATOM 2002 C CA . THR A 1 257 ? 19.066 3.634 -3.613 1.00 68.00 257 THR A CA 1
ATOM 2003 C C . THR A 1 257 ? 18.788 4.230 -4.984 1.00 68.00 257 THR A C 1
ATOM 2005 O O . THR A 1 257 ? 17.813 3.890 -5.648 1.00 68.00 257 THR A O 1
ATOM 2008 N N . ARG A 1 258 ? 19.694 5.106 -5.424 1.00 71.38 258 ARG A N 1
ATOM 2009 C CA . ARG A 1 258 ? 19.621 5.755 -6.733 1.00 71.38 258 ARG A CA 1
ATOM 2010 C C . ARG A 1 258 ? 19.347 4.734 -7.843 1.00 71.38 258 ARG A C 1
ATOM 2012 O O . ARG A 1 258 ? 20.047 3.726 -7.938 1.00 71.38 258 ARG A O 1
ATOM 2019 N N . ASN A 1 259 ? 18.398 5.062 -8.723 1.00 74.00 259 ASN A N 1
ATOM 2020 C CA . ASN A 1 259 ? 17.966 4.233 -9.852 1.00 74.00 259 ASN A CA 1
ATOM 2021 C C . ASN A 1 259 ? 17.327 2.890 -9.447 1.00 74.00 259 ASN A C 1
ATOM 2023 O O . ASN A 1 259 ? 17.350 1.950 -10.240 1.00 74.00 259 ASN A O 1
ATOM 2027 N N . HIS A 1 260 ? 16.772 2.780 -8.238 1.00 81.75 260 HIS A N 1
ATOM 2028 C CA . HIS A 1 260 ? 16.080 1.575 -7.788 1.00 81.75 260 HIS A CA 1
ATOM 2029 C C . HIS A 1 260 ? 14.674 1.923 -7.273 1.00 81.75 260 HIS A C 1
ATOM 2031 O O . HIS A 1 260 ? 14.492 2.115 -6.071 1.00 81.75 260 HIS A O 1
ATOM 2037 N N . PRO A 1 261 ? 13.687 2.044 -8.180 1.00 87.00 261 PRO A N 1
ATOM 2038 C CA . PRO A 1 261 ? 12.326 2.413 -7.808 1.00 87.00 261 PRO A CA 1
ATOM 2039 C C . PRO A 1 261 ? 11.644 1.344 -6.938 1.00 87.00 261 PRO A C 1
ATOM 2041 O O . PRO A 1 261 ? 12.050 0.179 -6.911 1.00 87.00 261 PRO A O 1
ATOM 2044 N N . GLY A 1 262 ? 10.574 1.744 -6.255 1.00 87.81 262 GLY A N 1
ATOM 2045 C CA . GLY A 1 262 ? 9.635 0.842 -5.599 1.00 87.81 262 GLY A CA 1
ATOM 2046 C C . GLY A 1 262 ? 8.618 0.261 -6.583 1.00 87.81 262 GLY A C 1
ATOM 2047 O O . GLY A 1 262 ? 8.240 0.895 -7.572 1.00 87.81 262 GLY A O 1
ATOM 2048 N N . VAL A 1 263 ? 8.159 -0.951 -6.286 1.00 90.69 263 VAL A N 1
ATOM 2049 C CA . VAL A 1 263 ? 7.092 -1.648 -7.000 1.00 90.69 263 VAL A CA 1
ATOM 2050 C C . VAL A 1 263 ? 5.837 -1.658 -6.137 1.00 90.69 263 VAL A C 1
ATOM 2052 O O . VAL A 1 263 ? 5.862 -2.018 -4.959 1.00 90.69 263 VAL A O 1
ATOM 2055 N N . TYR A 1 264 ? 4.730 -1.255 -6.747 1.00 91.62 264 TYR A N 1
ATOM 2056 C CA . TYR A 1 264 ? 3.429 -1.132 -6.101 1.00 91.62 264 TYR A CA 1
ATOM 2057 C C . TYR A 1 264 ? 2.405 -1.986 -6.831 1.00 91.62 264 TYR A C 1
ATOM 2059 O O . TYR A 1 264 ? 2.438 -2.061 -8.057 1.00 91.62 264 TYR A O 1
ATOM 2067 N N . THR A 1 265 ? 1.457 -2.574 -6.115 1.00 94.44 265 THR A N 1
ATOM 2068 C CA . THR A 1 265 ? 0.301 -3.230 -6.735 1.00 94.44 265 THR A CA 1
ATOM 2069 C C . THR A 1 265 ? -0.650 -2.169 -7.286 1.00 94.44 265 THR A C 1
ATOM 2071 O O . THR A 1 265 ? -1.013 -1.244 -6.564 1.00 94.44 265 THR A O 1
ATOM 2074 N N . ASN A 1 266 ? -1.049 -2.274 -8.557 1.00 96.25 266 ASN A N 1
ATOM 2075 C CA . ASN A 1 266 ? -1.954 -1.333 -9.223 1.00 96.25 266 ASN A CA 1
ATOM 2076 C C . ASN A 1 266 ? -3.411 -1.594 -8.816 1.00 96.25 266 ASN A C 1
ATOM 2078 O O . ASN A 1 266 ? -4.049 -2.486 -9.371 1.00 96.25 266 ASN A O 1
ATOM 2082 N N . VAL A 1 267 ? -3.959 -0.794 -7.898 1.00 94.31 267 VAL A N 1
ATOM 2083 C CA . VAL A 1 267 ? -5.313 -0.985 -7.339 1.00 94.31 267 VAL A CA 1
ATOM 2084 C C . VAL A 1 267 ? -6.403 -0.926 -8.410 1.00 94.31 267 VAL A C 1
ATOM 2086 O O . VAL A 1 267 ? -7.387 -1.657 -8.319 1.00 94.31 267 VAL A O 1
ATOM 2089 N N . GLY A 1 268 ? -6.210 -0.127 -9.463 1.00 93.19 268 GLY A N 1
ATOM 2090 C CA . GLY A 1 268 ? -7.174 -0.002 -10.559 1.00 93.19 268 GLY A CA 1
ATOM 2091 C C . GLY A 1 268 ? -7.459 -1.316 -11.298 1.00 93.19 268 GLY A C 1
ATOM 2092 O O . GLY A 1 268 ? -8.529 -1.448 -11.889 1.00 93.19 268 GLY A O 1
ATOM 2093 N N . ASN A 1 269 ? -6.549 -2.294 -11.229 1.00 95.88 269 ASN A N 1
ATOM 2094 C CA . ASN A 1 269 ? -6.713 -3.607 -11.861 1.00 95.88 269 ASN A CA 1
ATOM 2095 C C . ASN A 1 269 ? -7.386 -4.652 -10.955 1.00 95.88 269 ASN A C 1
ATOM 2097 O O . ASN A 1 269 ? -7.638 -5.763 -11.411 1.00 95.88 269 ASN A O 1
ATOM 2101 N N . TYR A 1 270 ? -7.669 -4.316 -9.693 1.00 95.62 270 TYR A N 1
ATOM 2102 C CA . TYR A 1 270 ? -8.266 -5.232 -8.712 1.00 95.62 270 TYR A CA 1
ATOM 2103 C C . TYR A 1 270 ? -9.661 -4.796 -8.258 1.00 95.62 270 TYR A C 1
ATOM 2105 O O . TYR A 1 270 ? -10.200 -5.387 -7.329 1.00 95.62 270 TYR A O 1
ATOM 2113 N N . LEU A 1 271 ? -10.250 -3.773 -8.885 1.00 92.00 271 LEU A N 1
ATOM 2114 C CA . LEU A 1 271 ? -11.538 -3.217 -8.459 1.00 92.00 271 LEU A CA 1
ATOM 2115 C C . LEU A 1 271 ? -12.671 -4.243 -8.505 1.00 92.00 271 LEU A C 1
AT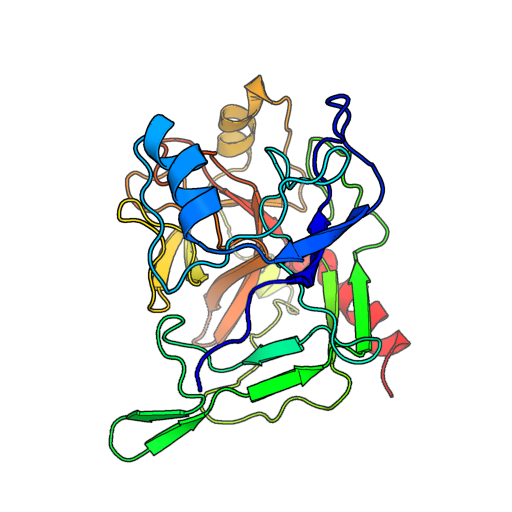OM 2117 O O . LEU A 1 271 ? -13.416 -4.321 -7.535 1.00 92.00 271 LEU A O 1
ATOM 2121 N N . ASP A 1 272 ? -12.736 -5.065 -9.555 1.00 93.88 272 ASP A N 1
ATOM 2122 C CA . ASP A 1 272 ? -13.749 -6.122 -9.679 1.00 93.88 272 ASP A CA 1
ATOM 2123 C C . ASP A 1 272 ? -13.645 -7.114 -8.508 1.00 93.88 272 ASP A C 1
ATOM 2125 O O . ASP A 1 272 ? -14.624 -7.388 -7.820 1.00 93.88 272 ASP A O 1
ATOM 2129 N N . TRP A 1 273 ? -12.428 -7.579 -8.194 1.00 95.88 273 TRP A N 1
ATOM 2130 C CA . TRP A 1 273 ? -12.190 -8.471 -7.054 1.00 95.88 273 TRP A CA 1
ATOM 2131 C C . TRP A 1 273 ? -12.506 -7.804 -5.706 1.00 95.88 273 TRP A C 1
ATOM 2133 O O . TRP A 1 273 ? -13.056 -8.453 -4.810 1.00 95.88 273 TRP A O 1
ATOM 2143 N N . ILE A 1 274 ? -12.161 -6.520 -5.546 1.00 88.69 274 ILE A N 1
ATOM 2144 C CA . ILE A 1 274 ? -12.480 -5.753 -4.337 1.00 88.69 274 ILE A CA 1
ATOM 2145 C C . ILE A 1 274 ? -13.999 -5.697 -4.159 1.00 88.69 274 ILE A C 1
ATOM 2147 O O . ILE A 1 274 ? -14.496 -6.040 -3.088 1.00 88.69 274 ILE A O 1
ATOM 2151 N N . GLU A 1 275 ? -14.736 -5.312 -5.200 1.00 90.19 275 GLU A N 1
ATOM 2152 C CA . GLU A 1 275 ? -16.195 -5.203 -5.180 1.00 90.19 275 GLU A CA 1
ATOM 2153 C C . GLU A 1 275 ? -16.863 -6.554 -4.895 1.00 90.19 275 GLU A C 1
ATOM 2155 O O . GLU A 1 275 ? -17.666 -6.657 -3.966 1.00 90.19 275 GLU A O 1
ATOM 2160 N N . GLU A 1 276 ? -16.480 -7.614 -5.610 1.00 93.38 276 GLU A N 1
ATOM 2161 C CA . GLU A 1 276 ? -17.003 -8.968 -5.396 1.00 93.38 276 GLU A CA 1
ATOM 2162 C C . GLU A 1 276 ? -16.770 -9.457 -3.962 1.00 93.38 276 GLU A C 1
ATOM 2164 O O . GLU A 1 276 ? -17.662 -10.049 -3.341 1.00 93.38 276 GLU A O 1
ATOM 2169 N N . THR A 1 277 ? -15.583 -9.188 -3.409 1.00 86.38 277 THR A N 1
ATOM 2170 C CA . THR A 1 277 ? -15.236 -9.571 -2.036 1.00 86.38 277 THR A CA 1
ATOM 2171 C C . THR A 1 277 ? -16.072 -8.795 -1.019 1.00 86.38 277 THR A C 1
ATOM 2173 O O . THR A 1 277 ? -16.544 -9.393 -0.048 1.00 86.38 277 THR A O 1
ATOM 2176 N N . LEU A 1 278 ? -16.296 -7.495 -1.240 1.00 83.44 278 LEU A N 1
ATOM 2177 C CA . LEU A 1 278 ? -17.140 -6.663 -0.379 1.00 83.44 278 LEU A CA 1
ATOM 2178 C C . LEU A 1 278 ? -18.604 -7.118 -0.414 1.00 83.44 278 LEU A C 1
ATOM 2180 O O . LEU A 1 278 ? -19.196 -7.334 0.643 1.00 83.44 278 LEU A O 1
ATOM 2184 N N . ILE A 1 279 ? -19.178 -7.331 -1.601 1.00 90.50 279 ILE A N 1
ATOM 2185 C CA . ILE A 1 279 ? -20.573 -7.775 -1.763 1.00 90.50 279 ILE A CA 1
ATOM 2186 C C . ILE A 1 279 ? -20.784 -9.145 -1.113 1.00 90.50 279 ILE A C 1
ATOM 2188 O O . ILE A 1 279 ? -21.726 -9.332 -0.347 1.00 90.50 279 ILE A O 1
ATOM 2192 N N . SER A 1 280 ? -19.877 -10.095 -1.355 1.00 90.38 280 SER A N 1
ATOM 2193 C CA . SER A 1 280 ? -20.008 -11.471 -0.853 1.00 90.38 280 SER A CA 1
ATOM 2194 C C . SER A 1 280 ? -19.829 -11.604 0.664 1.00 90.38 280 SER A C 1
ATOM 2196 O O . SER A 1 280 ? -20.107 -12.665 1.220 1.00 90.38 280 SER A O 1
ATOM 2198 N N . ASN A 1 281 ? -19.323 -10.565 1.338 1.00 80.19 281 ASN A N 1
ATOM 2199 C CA . ASN A 1 281 ? -19.044 -10.572 2.779 1.00 80.19 281 ASN A CA 1
ATOM 2200 C C . ASN A 1 281 ? -19.681 -9.378 3.515 1.00 80.19 281 ASN A C 1
ATOM 2202 O O . ASN A 1 281 ? -19.297 -9.089 4.657 1.00 80.19 281 ASN A O 1
ATOM 2206 N N . SER A 1 282 ? -20.638 -8.706 2.865 1.00 74.12 282 SER A N 1
ATOM 2207 C CA . SER A 1 282 ? -21.495 -7.698 3.489 1.00 74.12 282 SER A CA 1
ATOM 2208 C C . SER A 1 282 ? -22.423 -8.359 4.524 1.00 74.12 282 SER A C 1
ATOM 2210 O O . SER A 1 282 ? -22.783 -9.525 4.338 1.00 74.12 282 SER A O 1
ATOM 2212 N N . PRO A 1 283 ? -22.740 -7.672 5.637 1.00 57.31 283 PRO A N 1
ATOM 2213 C CA . PRO A 1 283 ? -23.623 -8.192 6.683 1.00 57.31 283 PRO A CA 1
ATOM 2214 C C . PRO A 1 283 ? -25.052 -8.472 6.200 1.00 57.31 283 PRO A C 1
ATOM 2216 O O . PRO A 1 283 ? -25.518 -7.790 5.259 1.00 57.31 283 PRO A O 1
#

Radius of gyration: 20.34 Å; Cα contacts (8 Å, |Δi|>4): 541; chains: 1; bounding box: 52×48×54 Å

Solvent-accessible surface area (backbone atoms only — not comparable to full-atom values): 16543 Å² total; per-residue (Å²): 130,89,77,86,50,63,75,42,61,28,32,46,37,32,58,23,38,42,98,87,70,49,68,47,95,53,82,42,78,42,79,27,38,25,37,58,54,67,60,49,33,65,62,36,45,80,73,78,41,82,76,54,97,89,56,88,28,70,38,88,50,91,96,37,74,91,35,90,73,44,83,78,47,62,84,37,72,76,67,86,88,79,76,58,69,49,74,42,56,78,53,47,76,74,55,85,65,61,55,47,76,54,95,93,40,79,49,58,46,46,75,42,45,49,66,47,77,46,66,40,90,80,43,43,97,79,44,82,59,54,52,56,61,51,68,50,77,40,56,67,58,87,82,80,74,52,101,73,37,73,87,74,41,69,44,79,51,67,71,64,57,67,51,78,50,58,80,30,78,30,39,40,50,40,49,25,38,46,97,90,43,66,46,47,49,62,45,72,48,69,29,39,24,36,56,57,68,55,39,31,62,55,31,45,93,73,69,29,60,78,56,92,54,42,42,26,34,30,24,48,81,80,31,47,82,31,59,69,28,62,72,25,52,29,30,37,76,55,96,95,40,54,26,44,50,24,29,36,56,51,59,51,95,52,59,53,42,69,62,36,34,31,37,22,26,31,42,64,77,43,48,67,61,52,51,54,53,48,66,78,66,56,135

pLDDT: mean 74.48, std 15.32, range [29.59, 96.25]

Secondary structure (DSSP, 8-state):
-----SS-EEEEEES-B-TTSPBPSSPEEEEEEEE-HHHHHHHHGGGT----TTSPEE--BTTB---TT-TT--EEEP-SS---EEEES--BTT--SSEEEETTEEEE-EEEEEEEEEE-TT--TT-TT-TT--EEEEESS-----SS--PPBP--SHHHHHS--TT-EEEEEE---BTTB--SB-EEEEEEEE-HHHHHHHTGGGT----TTEEEE--STT----TT-TT-EEEEEETTEEEEEEEEEE--SSTT-TT--EEEEEGGGSHHHHHHHHHHT--